Protein AF-A0A4Q5R4B0-F1 (afdb_monomer)

Nearest PDB structures (foldseek):
  4ad0-assembly3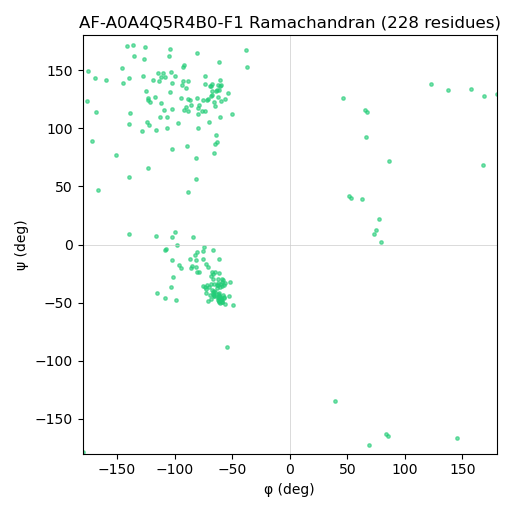_C  TM=8.575E-01  e=1.961E-08  Bacteroides thetaiotaomicron VPI-5482
  4acz-assembly2_B  TM=7.543E-01  e=4.799E-09  Bacteroides thetaiotaomicron VPI-5482
  6fwq-assembly1_A  TM=7.806E-01  e=4.383E-08  Bacteroides xylanisolvens XB1A
  6fwo-assembly1_A  TM=7.818E-01  e=5.731E-08  Bacteroides xylanisolvens XB1A
  6hmh-assembly1_A  TM=7.889E-01  e=8.569E-08  Bacteroides xylanisolvens XB1A

Mean predicted aligned error: 11.49 Å

Foldseek 3Di:
DDDDDDDDDDDDDDDDDDDDDDDDDDDDDDDDPPDDDPPPPCPPQADQDDDPDPDAAEAEAEQFWDDCVLPVNDGGCQQAPPHWDQVDQPDPVVSAGGGPDPDADPVGGDHLLPLVVLLVVLSVCNNVVHQAYAYEQLADDDDCNVSRVNSVVSNQVVCVSNNHAYAYAYAQVNQPDLVRLQVRQLCCQVPPQPDPRADDDPNGGDYHYPDPDPDDDPVSVCSSNVSHDD

Sequence (230 aa):
MAANSASGRAQRNARCRATYISNSHPMTFRLLLAGLLLAVTAHAQPAQVVKTNPQPVYMHYMPWFETPATNNGAWGLHWRMSNQNPNIIVDPATGKRQIAAYYYPLIGPYASSDPDVLEYHLLLLKYAGVDGLLIDFYGNGGNDLPLLLRNTNALVPRTADVGLKFGVVFEDQFAATLADATANMQYVGANYFSKPNYLQVNGKPLLLTFGPQKYQTPADWTQILGALPT

Structure (mmCIF, N/CA/C/O backbone):
data_AF-A0A4Q5R4B0-F1
#
_entry.id   AF-A0A4Q5R4B0-F1
#
loop_
_atom_site.group_PDB
_atom_site.id
_atom_site.type_symbol
_atom_site.label_atom_id
_atom_site.label_alt_id
_atom_site.label_comp_id
_atom_site.label_asym_id
_atom_site.label_entity_id
_atom_site.label_seq_id
_atom_site.pdbx_PDB_ins_code
_atom_site.Cartn_x
_atom_site.Cartn_y
_atom_site.Cartn_z
_atom_site.occupancy
_atom_site.B_iso_or_equiv
_atom_site.auth_seq_id
_atom_site.auth_comp_id
_atom_site.auth_asym_id
_atom_site.auth_atom_id
_atom_site.pdbx_PDB_model_num
ATOM 1 N N . MET A 1 1 ? -2.130 56.615 -35.600 1.00 42.66 1 MET A N 1
ATOM 2 C CA . MET A 1 1 ? -2.785 55.536 -36.374 1.00 42.66 1 MET A CA 1
ATOM 3 C C . MET A 1 1 ? -3.450 54.629 -35.338 1.00 42.66 1 MET A C 1
ATOM 5 O O . MET A 1 1 ? -2.719 54.001 -34.594 1.00 42.66 1 MET A O 1
ATOM 9 N N . ALA A 1 2 ? -4.740 54.749 -34.985 1.00 31.69 2 ALA A N 1
ATOM 10 C CA . ALA A 1 2 ? -5.954 54.495 -35.791 1.00 31.69 2 ALA A CA 1
ATOM 11 C C . ALA A 1 2 ? -5.832 53.153 -36.543 1.00 31.69 2 ALA A C 1
ATOM 13 O O . ALA A 1 2 ? -4.842 52.982 -37.239 1.00 31.69 2 ALA A O 1
ATOM 14 N N . ALA A 1 3 ? -6.727 52.165 -36.477 1.00 33.31 3 ALA A N 1
ATOM 15 C CA . ALA A 1 3 ? -8.124 52.055 -36.045 1.00 33.31 3 ALA A CA 1
ATOM 16 C C . ALA A 1 3 ? -8.390 50.548 -35.738 1.00 33.31 3 ALA A C 1
ATOM 18 O O . ALA A 1 3 ? -7.726 49.691 -36.306 1.00 33.31 3 ALA A O 1
ATOM 19 N N . ASN A 1 4 ? -9.151 50.171 -34.706 1.00 34.59 4 ASN A N 1
ATOM 20 C CA . ASN A 1 4 ? -10.611 49.978 -34.697 1.00 34.59 4 ASN A CA 1
ATOM 21 C C . ASN A 1 4 ? -11.113 48.810 -35.583 1.00 34.59 4 ASN A C 1
ATOM 23 O O . ASN A 1 4 ? -11.054 48.891 -36.803 1.00 34.59 4 ASN A O 1
ATOM 27 N N . SER A 1 5 ? -11.711 47.772 -34.991 1.00 37.59 5 SER A N 1
ATOM 28 C CA . SER A 1 5 ? -13.171 47.582 -35.076 1.00 37.59 5 SER A CA 1
ATOM 29 C C . SER A 1 5 ? -13.635 46.329 -34.325 1.00 37.59 5 SER A C 1
ATOM 31 O O . SER A 1 5 ? -13.119 45.227 -34.483 1.00 37.59 5 SER A O 1
ATOM 33 N N . ALA A 1 6 ? -14.644 46.550 -33.489 1.00 39.78 6 ALA A N 1
ATOM 34 C CA . ALA A 1 6 ? -15.500 45.545 -32.890 1.00 39.78 6 ALA A CA 1
ATOM 35 C C . ALA A 1 6 ? -16.734 45.311 -33.776 1.00 39.78 6 ALA A C 1
ATOM 37 O O . ALA A 1 6 ? -17.191 46.232 -34.445 1.00 39.78 6 ALA A O 1
ATOM 38 N N . SER A 1 7 ? -17.333 44.125 -33.699 1.00 38.06 7 SER A N 1
ATOM 39 C CA . SER A 1 7 ? -18.789 43.882 -33.744 1.00 38.06 7 SER A CA 1
ATOM 40 C C . SER A 1 7 ? -19.005 42.379 -33.507 1.00 38.06 7 SER A C 1
ATOM 42 O O . SER A 1 7 ? -18.139 41.583 -33.836 1.00 38.06 7 SER A O 1
ATOM 44 N N . GLY A 1 8 ? -20.070 41.860 -32.910 1.00 32.72 8 GLY A N 1
ATOM 45 C CA . GLY A 1 8 ? -21.360 42.404 -32.520 1.00 32.72 8 GLY A CA 1
ATOM 46 C C . GLY A 1 8 ? -22.326 41.214 -32.406 1.00 32.72 8 GLY A C 1
ATOM 47 O O . GLY A 1 8 ? -22.326 40.328 -33.252 1.00 32.72 8 GLY A O 1
ATOM 48 N N . ARG A 1 9 ? -23.096 41.182 -31.313 1.00 35.59 9 ARG A N 1
ATOM 49 C CA . ARG A 1 9 ? -24.142 40.209 -30.928 1.00 35.59 9 ARG A CA 1
ATOM 50 C C . ARG A 1 9 ? -25.021 39.668 -32.070 1.00 35.59 9 ARG A C 1
ATOM 52 O O . ARG A 1 9 ? -25.439 40.442 -32.920 1.00 35.59 9 ARG A O 1
ATOM 59 N N . ALA A 1 10 ? -25.540 38.446 -31.888 1.00 35.84 10 ALA A N 1
ATOM 60 C CA . ALA A 1 10 ? -26.996 38.207 -31.859 1.00 35.84 10 ALA A CA 1
ATOM 61 C C . ALA A 1 10 ? -27.356 36.794 -31.354 1.00 35.84 10 ALA A C 1
ATOM 63 O O . ALA A 1 10 ? -27.125 35.799 -32.033 1.00 35.84 10 ALA A O 1
ATOM 64 N N . GLN A 1 11 ? -28.017 36.727 -30.193 1.00 40.09 11 GLN A N 1
ATOM 65 C CA . GLN A 1 11 ? -28.925 35.631 -29.849 1.00 40.09 11 GLN A CA 1
ATOM 66 C C . GLN A 1 11 ? -30.103 35.638 -30.829 1.00 40.09 11 GLN A C 1
ATOM 68 O O . GLN A 1 11 ? -30.728 36.684 -31.017 1.00 40.09 11 GLN A O 1
ATOM 73 N N . ARG A 1 12 ? -30.471 34.480 -31.384 1.00 38.09 12 ARG A N 1
ATOM 74 C CA . ARG A 1 12 ? -31.805 34.265 -31.955 1.00 38.09 12 ARG A CA 1
ATOM 75 C C . ARG A 1 12 ? -32.330 32.883 -31.580 1.00 38.09 12 ARG A C 1
ATOM 77 O O . ARG A 1 12 ? -31.816 31.861 -32.014 1.00 38.09 12 ARG A O 1
ATOM 84 N N . ASN A 1 13 ? -33.386 32.909 -30.770 1.00 40.47 13 ASN A N 1
ATOM 85 C CA . ASN A 1 13 ? -34.309 31.807 -30.543 1.00 40.47 13 ASN A CA 1
ATOM 86 C C . ASN A 1 13 ? -34.958 31.404 -31.872 1.00 40.47 13 ASN A C 1
ATOM 88 O O . ASN A 1 13 ? -35.644 32.222 -32.484 1.00 40.47 13 ASN A O 1
ATOM 92 N N . ALA A 1 14 ? -34.829 30.141 -32.265 1.00 37.31 14 ALA A N 1
ATOM 93 C CA . ALA A 1 14 ? -35.678 29.540 -33.284 1.00 37.31 14 ALA A CA 1
ATOM 94 C C . ALA A 1 14 ? -36.481 28.409 -32.634 1.00 37.31 14 ALA A C 1
ATOM 96 O O . ALA A 1 14 ? -35.992 27.307 -32.402 1.00 37.31 14 ALA A O 1
ATOM 97 N N . ARG A 1 15 ? -37.730 28.733 -32.287 1.00 37.84 15 ARG A N 1
ATOM 98 C CA . ARG A 1 15 ? -38.760 27.768 -31.900 1.00 37.84 15 ARG A CA 1
ATOM 99 C C . ARG A 1 15 ? -39.071 26.904 -33.119 1.00 37.84 15 ARG A C 1
ATOM 101 O O . ARG A 1 15 ? -39.550 27.428 -34.120 1.00 37.84 15 ARG A O 1
ATOM 108 N N . CYS A 1 16 ? -38.856 25.599 -33.024 1.00 29.45 16 CYS A N 1
ATOM 109 C CA . CYS A 1 16 ? -39.336 24.670 -34.037 1.00 29.45 16 CYS A CA 1
ATOM 110 C C . CYS A 1 16 ? -40.835 24.419 -33.790 1.00 29.45 16 CYS A C 1
ATOM 112 O O . CYS A 1 16 ? -41.208 23.704 -32.861 1.00 29.45 16 CYS A O 1
ATOM 114 N N . ARG A 1 17 ? -41.708 25.082 -34.561 1.00 38.69 17 ARG A N 1
ATOM 115 C CA . ARG A 1 17 ? -43.134 24.736 -34.669 1.00 38.69 17 ARG A CA 1
ATOM 116 C C . ARG A 1 17 ? -43.272 23.703 -35.784 1.00 38.69 17 ARG A C 1
ATOM 118 O O . ARG A 1 17 ? -43.024 24.028 -36.939 1.00 38.69 17 ARG A O 1
ATOM 125 N N . ALA A 1 18 ? -43.674 22.485 -35.438 1.00 32.59 18 ALA A N 1
ATOM 126 C CA . ALA A 1 18 ? -44.080 21.485 -36.416 1.00 32.59 18 ALA A CA 1
ATOM 127 C C . ALA A 1 18 ? -45.521 21.780 -36.862 1.00 32.59 18 ALA A C 1
ATOM 129 O O . ALA A 1 18 ? -46.456 21.681 -36.068 1.00 32.59 18 ALA A O 1
ATOM 130 N N . THR A 1 19 ? -45.692 22.169 -38.124 1.00 37.22 19 THR A N 1
ATOM 131 C CA . THR A 1 19 ? -46.997 22.272 -38.785 1.00 37.22 19 THR A CA 1
ATOM 132 C C . THR A 1 19 ? -47.290 20.923 -39.438 1.00 37.22 19 THR A C 1
ATOM 134 O O . THR A 1 19 ? -46.526 20.470 -40.287 1.00 37.22 19 THR A O 1
ATOM 137 N N . TYR A 1 20 ? -48.363 20.258 -39.013 1.00 31.28 20 TYR A N 1
ATOM 138 C CA . TYR A 1 20 ? -48.818 18.984 -39.571 1.00 31.28 20 TYR A CA 1
ATOM 139 C C . TYR A 1 20 ? -49.585 19.268 -40.872 1.00 31.28 20 TYR A C 1
ATOM 141 O O . TYR A 1 20 ? -50.607 19.950 -40.839 1.00 31.28 20 TYR A O 1
ATOM 149 N N . ILE A 1 21 ? -49.099 18.770 -42.011 1.00 40.47 21 ILE A N 1
ATOM 150 C CA . ILE A 1 21 ? -49.873 18.692 -43.258 1.00 40.47 21 ILE A CA 1
ATOM 151 C C . ILE A 1 21 ? -50.172 17.212 -43.487 1.00 40.47 21 ILE A C 1
ATOM 153 O O . ILE A 1 21 ? -49.260 16.400 -43.625 1.00 40.47 21 ILE A O 1
ATOM 157 N N . SER A 1 22 ? -51.457 16.863 -43.457 1.00 41.91 22 SER A N 1
ATOM 158 C CA . SER A 1 22 ? -51.970 15.519 -43.710 1.00 41.91 22 SER A CA 1
ATOM 159 C C . SER A 1 22 ? -52.241 15.293 -45.197 1.00 41.91 22 SER A C 1
ATOM 161 O O . SER A 1 22 ? -52.796 16.183 -45.840 1.00 41.91 22 SER A O 1
ATOM 163 N N . ASN A 1 23 ? -51.913 14.082 -45.666 1.00 36.75 23 ASN A N 1
ATOM 164 C CA . ASN A 1 23 ? -52.456 13.295 -46.799 1.00 36.75 23 ASN A CA 1
ATOM 165 C C . ASN A 1 23 ? -51.275 12.662 -47.558 1.00 36.75 23 ASN A C 1
ATOM 167 O O . ASN A 1 23 ? -50.311 13.352 -47.850 1.00 36.75 23 ASN A O 1
ATOM 171 N N . SER A 1 24 ? -51.218 11.386 -47.933 1.00 41.78 24 SER A N 1
ATOM 172 C CA . SER A 1 24 ? -52.115 10.227 -47.873 1.00 41.78 24 SER A CA 1
ATOM 173 C C . SER A 1 24 ? -51.255 8.998 -48.263 1.00 41.78 24 SER A C 1
ATOM 175 O O . SER A 1 24 ? -50.364 9.132 -49.093 1.00 41.78 24 SER A O 1
ATOM 177 N N . HIS A 1 25 ? -51.504 7.848 -47.623 1.00 38.03 25 HIS A N 1
ATOM 178 C CA . HIS A 1 25 ? -50.911 6.489 -47.742 1.00 38.03 25 HIS A CA 1
ATOM 179 C C . HIS A 1 25 ? -50.531 5.978 -49.168 1.00 38.03 25 HIS A C 1
ATOM 181 O O . HIS A 1 25 ? -51.068 6.536 -50.122 1.00 38.03 25 HIS A O 1
ATOM 187 N N . PRO A 1 26 ? -49.761 4.860 -49.357 1.00 47.31 26 PRO A N 1
ATOM 188 C CA . PRO A 1 26 ? -49.459 3.779 -48.393 1.00 47.31 26 PRO A CA 1
ATOM 189 C C . PRO A 1 26 ? -48.026 3.173 -48.386 1.00 47.31 26 PRO A C 1
ATOM 191 O O . PRO A 1 26 ? -47.230 3.321 -49.301 1.00 47.31 26 PRO A O 1
ATOM 194 N N . MET A 1 27 ? -47.814 2.350 -47.351 1.00 48.59 27 MET A N 1
ATOM 195 C CA . MET A 1 27 ? -46.965 1.149 -47.290 1.00 48.59 27 MET A CA 1
ATOM 196 C C . MET A 1 27 ? -45.436 1.266 -47.390 1.00 48.59 27 MET A C 1
ATOM 198 O O . MET A 1 27 ? -44.858 1.440 -48.454 1.00 48.59 27 MET A O 1
ATOM 202 N N . THR A 1 28 ? -44.837 0.901 -46.250 1.00 49.41 28 THR A N 1
ATOM 203 C CA . THR A 1 28 ? -43.560 0.208 -45.986 1.00 49.41 28 THR A CA 1
ATOM 204 C C . THR A 1 28 ? -42.612 0.997 -45.084 1.00 49.41 28 THR A C 1
ATOM 206 O O . THR A 1 28 ? -42.478 2.207 -45.189 1.00 49.41 28 THR A O 1
ATOM 209 N N . PHE A 1 29 ? -41.988 0.260 -44.159 1.00 42.31 29 PHE A N 1
ATOM 210 C CA . PHE A 1 29 ? -40.991 0.685 -43.172 1.00 42.31 29 PHE A CA 1
ATOM 211 C C . PHE A 1 29 ? -41.483 1.256 -41.826 1.00 42.31 29 PHE A C 1
ATOM 213 O O . PHE A 1 29 ? -41.285 2.412 -41.469 1.00 42.31 29 PHE A O 1
ATOM 220 N N . ARG A 1 30 ? -42.018 0.364 -40.983 1.00 52.81 30 ARG A N 1
ATOM 221 C CA . ARG A 1 30 ? -41.715 0.389 -39.543 1.00 52.81 30 ARG A CA 1
ATOM 222 C C . ARG A 1 30 ? -40.698 -0.712 -39.277 1.00 52.81 30 ARG A C 1
ATOM 224 O O . ARG A 1 30 ? -41.072 -1.859 -39.468 1.00 52.81 30 ARG A O 1
ATOM 231 N N . LEU A 1 31 ? -39.485 -0.383 -38.828 1.00 43.03 31 LEU A N 1
ATOM 232 C CA . LEU A 1 31 ? -38.710 -1.165 -37.849 1.00 43.03 31 LEU A CA 1
ATOM 233 C C . LEU A 1 31 ? -37.401 -0.434 -37.485 1.00 43.03 31 LEU A C 1
ATOM 235 O O . LEU A 1 31 ? -36.572 -0.153 -38.340 1.00 43.03 31 LEU A O 1
ATOM 239 N N . LEU A 1 32 ? -37.262 -0.201 -36.174 1.00 47.12 32 LEU A N 1
ATOM 240 C CA . LEU A 1 32 ? -36.027 -0.192 -35.377 1.00 47.12 32 LEU A CA 1
ATOM 241 C C . LEU A 1 32 ? -34.974 0.898 -35.635 1.00 47.12 32 LEU A C 1
ATOM 243 O O . LEU A 1 32 ? -33.995 0.690 -36.340 1.00 47.12 32 LEU A O 1
ATOM 247 N N . LEU A 1 33 ? -35.078 1.991 -34.873 1.00 46.88 33 LEU A N 1
ATOM 248 C CA . LEU A 1 33 ? -33.913 2.782 -34.460 1.00 46.88 33 LEU A CA 1
ATOM 249 C C . LEU A 1 33 ? -33.870 2.859 -32.923 1.00 46.88 33 LEU A C 1
ATOM 251 O O . LEU A 1 33 ? -34.097 3.899 -32.317 1.00 46.88 33 LEU A O 1
ATOM 255 N N . ALA A 1 34 ? -33.662 1.713 -32.279 1.00 49.12 34 ALA A N 1
ATOM 256 C CA . ALA A 1 34 ? -33.422 1.619 -30.840 1.00 49.12 34 ALA A CA 1
ATOM 257 C C . ALA A 1 34 ? -32.556 0.387 -30.572 1.00 49.12 34 ALA A C 1
ATOM 259 O O . ALA A 1 34 ? -33.056 -0.671 -30.205 1.00 49.12 34 ALA A O 1
ATOM 260 N N . GLY A 1 35 ? -31.258 0.491 -30.834 1.00 50.62 35 GLY A N 1
ATOM 261 C CA . GLY A 1 35 ? -30.366 -0.627 -30.566 1.00 50.62 35 GLY A CA 1
ATOM 262 C C . GLY A 1 35 ? -28.992 -0.464 -31.173 1.00 50.62 35 GLY A C 1
ATOM 263 O O . GLY A 1 35 ? -28.672 -1.203 -32.087 1.00 50.62 35 GLY A O 1
ATOM 264 N N . LEU A 1 36 ? -28.197 0.485 -30.672 1.00 53.41 36 LEU A N 1
ATOM 265 C CA . LEU A 1 36 ? -26.744 0.311 -30.571 1.00 53.41 36 LEU A CA 1
ATOM 266 C C . LEU A 1 36 ? -26.132 1.473 -29.782 1.00 53.41 36 LEU A C 1
ATOM 268 O O . LEU A 1 36 ? -25.787 2.495 -30.355 1.00 53.41 36 LEU A O 1
ATOM 272 N N . LEU A 1 37 ? -26.044 1.335 -28.459 1.00 48.91 37 LEU A N 1
ATOM 273 C CA . LEU A 1 37 ? -25.066 2.038 -27.610 1.00 48.91 37 LEU A CA 1
ATOM 274 C C . LEU A 1 37 ? -25.038 1.389 -26.216 1.00 48.91 37 LEU A C 1
ATOM 276 O O . LEU A 1 37 ? -25.070 2.041 -25.183 1.00 48.91 37 LEU A O 1
ATOM 280 N N . LEU A 1 38 ? -24.977 0.058 -26.195 1.00 47.12 38 LEU A N 1
ATOM 281 C CA . LEU A 1 38 ? -24.347 -0.667 -25.099 1.00 47.12 38 LEU A CA 1
ATOM 282 C C . LEU A 1 38 ? -22.983 -1.077 -25.636 1.00 47.12 38 LEU A C 1
ATOM 284 O O . LEU A 1 38 ? -22.799 -2.184 -26.133 1.00 47.12 38 LEU A O 1
ATOM 288 N N . ALA A 1 39 ? -22.027 -0.148 -25.588 1.00 50.19 39 ALA A N 1
ATOM 289 C CA . ALA A 1 39 ? -20.637 -0.556 -25.499 1.00 50.19 39 ALA A CA 1
ATOM 290 C C . ALA A 1 39 ? -20.517 -1.258 -24.145 1.00 50.19 39 ALA A C 1
ATOM 292 O O . ALA A 1 39 ? -20.285 -0.628 -23.116 1.00 50.19 39 ALA A O 1
ATOM 293 N N . VAL A 1 40 ? -20.810 -2.558 -24.135 1.00 48.06 40 VAL A N 1
ATOM 294 C CA . VAL A 1 40 ? -20.470 -3.434 -23.027 1.00 48.06 40 VAL A CA 1
ATOM 295 C C . VAL A 1 40 ? -18.951 -3.416 -23.001 1.00 48.06 40 VAL A C 1
ATOM 297 O O . VAL A 1 40 ? -18.296 -4.140 -23.747 1.00 48.06 40 VAL A O 1
ATOM 300 N N . THR A 1 41 ? -18.371 -2.543 -22.184 1.00 52.34 41 THR A N 1
ATOM 301 C CA . THR A 1 41 ? -17.051 -2.803 -21.634 1.00 52.34 41 THR A CA 1
ATOM 302 C C . THR A 1 41 ? -17.228 -4.055 -20.792 1.00 52.34 41 THR A C 1
ATOM 304 O O . THR A 1 41 ? -17.611 -4.008 -19.623 1.00 52.34 41 THR A O 1
ATOM 307 N N . ALA A 1 42 ? -17.064 -5.206 -21.444 1.00 50.06 42 ALA A N 1
ATOM 308 C CA . ALA A 1 42 ? -16.953 -6.490 -20.790 1.00 50.06 42 ALA A CA 1
ATOM 309 C C . ALA A 1 42 ? -15.647 -6.445 -19.997 1.00 50.06 42 ALA A C 1
ATOM 311 O O . ALA A 1 42 ? -14.612 -6.923 -20.444 1.00 50.06 42 ALA A O 1
ATOM 312 N N . HIS A 1 43 ? -15.687 -5.793 -18.837 1.00 56.00 43 HIS A N 1
ATOM 313 C CA . HIS A 1 43 ? -14.695 -6.005 -17.805 1.00 56.00 43 HIS A CA 1
ATOM 314 C C . HIS A 1 43 ? -14.827 -7.482 -17.474 1.00 56.00 43 HIS A C 1
ATOM 316 O O . HIS A 1 43 ? -15.881 -7.912 -16.991 1.00 56.00 43 HIS A O 1
ATOM 322 N N . ALA A 1 44 ? -13.820 -8.267 -17.861 1.00 59.50 44 ALA A N 1
ATOM 323 C CA . ALA A 1 44 ? -13.760 -9.674 -17.524 1.00 59.50 44 ALA A CA 1
ATOM 324 C C . ALA A 1 44 ? -13.997 -9.776 -16.016 1.00 59.50 44 ALA A C 1
ATOM 326 O O . ALA A 1 44 ? -13.214 -9.261 -15.222 1.00 59.50 44 ALA A O 1
ATOM 327 N N . GLN A 1 45 ? -15.136 -10.350 -15.628 1.00 65.25 45 GLN A N 1
ATOM 328 C CA . GLN A 1 45 ? -15.431 -10.527 -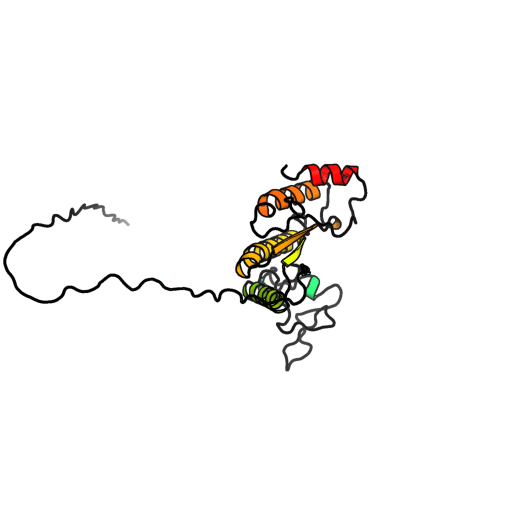14.217 1.00 65.25 45 GLN A CA 1
ATOM 329 C C . GLN A 1 45 ? -14.369 -11.480 -13.658 1.00 65.25 45 GLN A C 1
ATOM 331 O O . GLN A 1 45 ? -14.098 -12.507 -14.292 1.00 65.25 45 GLN A O 1
ATOM 336 N N . PRO A 1 46 ? -13.744 -11.154 -12.516 1.00 70.50 46 PRO A N 1
ATOM 337 C CA . PRO A 1 46 ? -12.704 -11.993 -11.944 1.00 70.50 46 PRO A CA 1
ATOM 338 C C . PRO A 1 46 ? -13.261 -13.402 -11.724 1.00 70.50 46 PRO A C 1
ATOM 340 O O . PRO A 1 46 ? -14.302 -13.582 -11.085 1.00 70.50 46 PRO A O 1
ATOM 343 N N . ALA A 1 47 ? -12.580 -14.407 -12.278 1.00 75.62 47 ALA A N 1
ATOM 344 C CA . ALA A 1 47 ? -12.996 -15.794 -12.132 1.00 75.62 47 ALA A CA 1
ATOM 345 C C . ALA A 1 47 ? -13.025 -16.184 -10.646 1.00 75.62 47 ALA A C 1
ATOM 347 O O . ALA A 1 47 ? -12.129 -15.837 -9.869 1.00 75.62 47 ALA A O 1
ATOM 348 N N . GLN A 1 48 ? -14.065 -16.913 -10.241 1.00 76.62 48 GLN A N 1
ATOM 349 C CA . GLN A 1 48 ? -14.125 -17.480 -8.899 1.00 76.62 48 GLN A CA 1
ATOM 350 C C . GLN A 1 48 ? -13.106 -18.614 -8.787 1.00 76.62 48 GLN A C 1
ATOM 352 O O . GLN A 1 48 ? -13.130 -19.560 -9.573 1.00 76.62 48 GLN A O 1
ATOM 357 N N . VAL A 1 49 ? -12.220 -18.521 -7.797 1.00 84.50 49 VAL A N 1
ATOM 358 C CA . VAL A 1 49 ? -11.253 -19.575 -7.485 1.00 84.50 49 VAL A CA 1
ATOM 359 C C . VAL A 1 49 ? -11.868 -20.494 -6.438 1.00 84.50 49 VAL A C 1
ATOM 361 O O . VAL A 1 49 ? -12.156 -20.072 -5.319 1.00 84.50 49 VAL A O 1
ATOM 364 N N . VAL A 1 50 ? -12.099 -21.754 -6.810 1.00 86.62 50 VAL A N 1
ATOM 365 C CA . VAL A 1 50 ? -12.655 -22.764 -5.902 1.00 86.62 50 VAL A CA 1
ATOM 366 C C . VAL A 1 50 ? -11.559 -23.230 -4.948 1.00 86.62 50 VAL A C 1
ATOM 368 O O . VAL A 1 50 ? -10.577 -23.840 -5.368 1.00 86.62 50 VAL A O 1
ATOM 371 N N . LYS A 1 51 ? -11.732 -22.952 -3.654 1.00 87.88 51 LYS A N 1
ATOM 372 C CA . LYS A 1 51 ? -10.798 -23.367 -2.602 1.00 87.88 51 LYS A CA 1
ATOM 373 C C . LYS A 1 51 ? -11.236 -24.695 -1.990 1.00 87.88 51 LYS A C 1
ATOM 375 O O . LYS A 1 51 ? -12.410 -24.889 -1.689 1.00 87.88 51 LYS A O 1
ATOM 380 N N . THR A 1 52 ? -10.281 -25.591 -1.752 1.00 90.81 52 THR A N 1
ATOM 381 C CA . THR A 1 52 ? -10.508 -26.843 -1.008 1.00 90.81 52 THR A CA 1
ATOM 382 C C . THR A 1 52 ? -10.508 -26.632 0.508 1.00 90.81 52 THR A C 1
ATOM 384 O O . THR A 1 52 ? -11.119 -27.409 1.235 1.00 90.81 52 THR A O 1
ATOM 387 N N . ASN A 1 53 ? -9.858 -25.565 0.986 1.00 90.38 53 ASN A N 1
ATOM 388 C CA . ASN A 1 53 ? -9.887 -25.113 2.374 1.00 90.38 53 ASN A CA 1
ATOM 389 C C . ASN A 1 53 ? -10.647 -23.773 2.460 1.00 90.38 53 ASN A C 1
ATOM 391 O O . ASN A 1 53 ? -10.219 -22.810 1.816 1.00 90.38 53 ASN A O 1
ATOM 395 N N . PRO A 1 54 ? -11.736 -23.675 3.247 1.00 89.06 54 PRO A N 1
ATOM 396 C CA . PRO A 1 54 ? -12.517 -22.446 3.373 1.00 89.06 54 PRO A CA 1
ATOM 397 C C . PRO A 1 54 ? -11.843 -21.366 4.235 1.00 89.06 54 PRO A C 1
ATOM 399 O O . PRO A 1 54 ? -12.376 -20.264 4.342 1.00 89.06 54 PRO A O 1
ATOM 402 N N . GLN A 1 55 ? -10.703 -21.653 4.874 1.00 93.69 55 GLN A N 1
ATOM 403 C CA . GLN A 1 55 ? -9.993 -20.673 5.689 1.00 93.69 55 GLN A CA 1
ATOM 404 C C . GLN A 1 55 ? -9.523 -19.477 4.835 1.00 93.69 55 GLN A C 1
ATOM 406 O O . GLN A 1 55 ? -8.831 -19.673 3.824 1.00 93.69 55 GLN A O 1
ATOM 411 N N . PRO A 1 56 ? -9.855 -18.235 5.243 1.00 93.31 56 PRO A N 1
ATOM 412 C CA . PRO A 1 56 ? -9.368 -17.049 4.562 1.00 93.31 56 PRO A CA 1
ATOM 413 C C . PRO A 1 56 ? -7.843 -16.938 4.629 1.00 93.31 56 PRO A C 1
ATOM 415 O O . PRO A 1 56 ? -7.242 -17.153 5.684 1.00 93.31 56 PRO A O 1
ATOM 418 N N . VAL A 1 57 ? -7.229 -16.570 3.510 1.00 95.75 57 VAL A N 1
ATOM 419 C CA . VAL A 1 57 ? -5.797 -16.296 3.380 1.00 95.75 57 VAL A CA 1
ATOM 420 C C . VAL A 1 57 ? -5.627 -14.836 2.990 1.00 95.75 57 VAL A C 1
ATOM 422 O O . VAL A 1 57 ? -6.202 -14.384 2.000 1.00 95.75 57 VAL A O 1
ATOM 425 N N . TYR A 1 58 ? -4.815 -14.109 3.753 1.00 97.31 58 TYR A N 1
ATOM 426 C CA . TYR A 1 58 ? -4.508 -12.706 3.496 1.00 97.31 58 TYR A CA 1
ATOM 427 C C . TYR A 1 58 ? -3.017 -12.524 3.240 1.00 97.31 58 TYR A C 1
ATOM 429 O O . TYR A 1 58 ? -2.196 -13.164 3.896 1.00 97.31 58 TYR A O 1
ATOM 437 N N . MET A 1 59 ? -2.673 -11.648 2.298 1.00 98.00 59 MET A N 1
ATOM 438 C CA . MET A 1 59 ? -1.282 -11.342 1.964 1.00 98.00 59 MET A CA 1
ATOM 439 C C . MET A 1 59 ? -0.876 -9.987 2.538 1.00 98.00 59 MET A C 1
ATOM 441 O O . MET A 1 59 ? -1.585 -9.001 2.337 1.00 98.00 59 MET A O 1
ATOM 445 N N . HIS A 1 60 ? 0.271 -9.931 3.216 1.00 98.00 60 HIS A N 1
ATOM 446 C CA . HIS A 1 60 ? 0.872 -8.661 3.616 1.00 98.00 60 HIS A CA 1
ATOM 447 C C . HIS A 1 60 ? 1.431 -7.952 2.374 1.00 98.00 60 HIS A C 1
ATOM 449 O O . HIS A 1 60 ? 2.205 -8.548 1.624 1.00 98.00 60 HIS A O 1
ATOM 455 N N . TYR A 1 61 ? 1.003 -6.717 2.119 1.00 98.12 61 TYR A N 1
ATOM 456 C CA . TYR A 1 61 ? 1.296 -5.993 0.883 1.00 98.12 61 TYR A CA 1
ATOM 457 C C . TYR A 1 61 ? 1.990 -4.664 1.173 1.00 98.12 61 TYR A C 1
ATOM 459 O O . TYR A 1 61 ? 1.442 -3.826 1.886 1.00 98.12 61 TYR A O 1
ATOM 467 N N . MET A 1 62 ? 3.148 -4.452 0.544 1.00 96.75 62 MET A N 1
ATOM 468 C CA . MET A 1 62 ? 3.998 -3.275 0.744 1.00 96.75 62 MET A CA 1
ATOM 469 C C . MET A 1 62 ? 3.908 -2.325 -0.469 1.00 96.75 62 MET A C 1
ATOM 471 O O . MET A 1 62 ? 4.424 -2.657 -1.541 1.00 96.75 62 MET A O 1
ATOM 475 N N . PRO A 1 63 ? 3.280 -1.141 -0.355 1.00 96.00 63 PRO A N 1
ATOM 476 C CA . PRO A 1 63 ? 3.093 -0.206 -1.470 1.00 96.00 63 PRO A CA 1
ATOM 477 C C . PRO A 1 63 ? 4.270 0.784 -1.641 1.00 96.00 63 PRO A C 1
ATOM 479 O O . PRO A 1 63 ? 4.062 1.983 -1.820 1.00 96.00 63 PRO A O 1
ATOM 482 N N . TRP A 1 64 ? 5.517 0.306 -1.577 1.00 95.31 64 TRP A N 1
ATOM 483 C CA . TRP A 1 64 ? 6.709 1.144 -1.327 1.00 95.31 64 TRP A CA 1
ATOM 484 C C . TRP A 1 64 ? 7.768 1.229 -2.445 1.00 95.31 64 TRP A C 1
ATOM 486 O O . TRP A 1 64 ? 8.843 1.801 -2.268 1.00 95.31 64 TRP A O 1
ATOM 496 N N . PHE A 1 65 ? 7.490 0.669 -3.620 1.00 97.19 65 PHE A N 1
ATOM 497 C CA . PHE A 1 65 ? 8.380 0.736 -4.784 1.00 97.19 65 PHE A CA 1
ATOM 498 C C . PHE A 1 65 ? 8.049 1.915 -5.706 1.00 97.19 65 PHE A C 1
ATOM 500 O O . PHE A 1 65 ? 6.876 2.170 -5.977 1.00 97.19 65 PHE A O 1
ATOM 507 N N . GLU A 1 66 ? 9.079 2.580 -6.241 1.00 97.00 66 GLU A N 1
ATOM 508 C CA . GLU A 1 66 ? 8.960 3.735 -7.146 1.00 97.00 66 GLU A CA 1
ATOM 509 C C . GLU A 1 66 ? 9.971 3.683 -8.293 1.00 97.00 66 GLU A C 1
ATOM 511 O O . GLU A 1 66 ? 11.143 3.351 -8.089 1.00 97.00 66 GLU A O 1
ATOM 516 N N . THR A 1 67 ? 9.555 4.128 -9.476 1.00 97.44 67 THR A N 1
ATOM 517 C CA . THR A 1 67 ? 10.449 4.348 -10.624 1.00 97.44 67 THR A CA 1
ATOM 518 C C . THR A 1 67 ? 10.723 5.847 -10.811 1.00 97.44 67 THR A C 1
ATOM 520 O O . THR A 1 67 ? 9.995 6.674 -10.256 1.00 97.44 67 THR A O 1
ATOM 523 N N . PRO A 1 68 ? 11.706 6.239 -11.646 1.00 97.25 68 PRO A N 1
ATOM 524 C CA . PRO A 1 68 ? 11.921 7.639 -12.007 1.00 97.25 68 PRO A CA 1
ATOM 525 C C . PRO A 1 68 ? 10.665 8.356 -12.518 1.00 97.25 68 PRO A C 1
ATOM 527 O O . PRO A 1 68 ? 10.502 9.547 -12.264 1.00 97.25 68 PRO A O 1
ATOM 530 N N . ALA A 1 69 ? 9.762 7.641 -13.197 1.00 96.69 69 ALA A N 1
ATOM 531 C CA . ALA A 1 69 ? 8.525 8.212 -13.724 1.00 96.69 69 ALA A CA 1
ATOM 532 C C . ALA A 1 69 ? 7.552 8.656 -12.618 1.00 96.69 69 ALA A C 1
ATOM 534 O O . ALA A 1 69 ? 6.801 9.608 -12.808 1.00 96.69 69 ALA A O 1
ATOM 535 N N . THR A 1 70 ? 7.578 7.993 -11.461 1.00 95.44 70 THR A N 1
ATOM 536 C CA . THR A 1 70 ? 6.639 8.227 -10.354 1.00 95.44 70 THR A CA 1
ATOM 537 C C . THR A 1 70 ? 7.273 8.938 -9.157 1.00 95.44 70 THR A C 1
ATOM 539 O O . THR A 1 70 ? 6.559 9.292 -8.216 1.00 95.44 70 THR A O 1
ATOM 542 N N . ASN A 1 71 ? 8.585 9.190 -9.210 1.00 94.44 71 ASN A N 1
ATOM 543 C CA . ASN A 1 71 ? 9.370 9.791 -8.134 1.00 94.44 71 ASN A CA 1
ATOM 544 C C . ASN A 1 71 ? 10.409 10.805 -8.660 1.00 94.44 71 ASN A C 1
ATOM 546 O O . ASN A 1 71 ? 11.611 10.667 -8.444 1.00 94.44 71 ASN A O 1
ATOM 550 N N . ASN A 1 72 ? 9.945 11.833 -9.380 1.00 93.44 72 ASN A N 1
ATOM 551 C CA . ASN A 1 72 ? 10.741 13.010 -9.771 1.00 93.44 72 ASN A CA 1
ATOM 552 C C . ASN A 1 72 ? 12.090 12.689 -10.447 1.00 93.44 72 ASN A C 1
ATOM 554 O O . ASN A 1 72 ? 13.112 13.312 -10.161 1.00 93.44 72 ASN A O 1
ATOM 558 N N . GLY A 1 73 ? 12.112 11.696 -11.338 1.00 95.62 73 GLY A N 1
ATOM 559 C CA . GLY A 1 73 ? 13.320 11.279 -12.052 1.00 95.62 73 GLY A CA 1
ATOM 560 C C . GLY A 1 73 ? 14.267 10.382 -11.245 1.00 95.62 73 GLY A C 1
ATOM 561 O O . GLY A 1 73 ? 15.310 9.990 -11.766 1.00 95.62 73 GLY A O 1
ATOM 562 N N . ALA A 1 74 ? 13.919 10.009 -10.011 1.00 94.56 74 ALA A N 1
ATOM 563 C CA . ALA A 1 74 ? 14.732 9.165 -9.143 1.00 94.56 74 ALA A CA 1
ATOM 564 C C . ALA A 1 74 ? 14.107 7.783 -8.898 1.00 94.56 74 ALA A C 1
ATOM 566 O O . ALA A 1 74 ? 12.901 7.626 -8.737 1.00 94.56 74 ALA A O 1
ATOM 567 N N . TRP A 1 75 ? 14.952 6.758 -8.795 1.00 96.25 75 TRP A N 1
ATOM 568 C CA . TRP A 1 75 ? 14.537 5.449 -8.288 1.00 96.25 75 TRP A CA 1
ATOM 569 C C . TRP A 1 75 ? 14.211 5.526 -6.795 1.00 96.25 75 TRP A C 1
ATOM 571 O O . TRP A 1 75 ? 14.980 6.121 -6.032 1.00 96.25 75 TRP A O 1
ATOM 581 N N . GLY A 1 76 ? 13.107 4.892 -6.387 1.00 94.19 76 GLY A N 1
ATOM 582 C CA . GLY A 1 76 ? 12.704 4.796 -4.983 1.00 94.19 76 GLY A CA 1
ATOM 583 C C . GLY A 1 76 ? 13.714 4.061 -4.110 1.00 94.19 76 GLY A C 1
ATOM 584 O O . GLY A 1 76 ? 14.495 3.235 -4.597 1.00 94.19 76 GLY A O 1
ATOM 585 N N . LEU A 1 77 ? 13.658 4.336 -2.804 1.00 93.38 77 LEU A N 1
ATOM 586 C CA . LEU A 1 77 ? 14.551 3.744 -1.809 1.00 93.38 77 LEU A CA 1
ATOM 587 C C . LEU A 1 77 ? 14.559 2.212 -1.885 1.00 93.38 77 LEU A C 1
ATOM 589 O O . LEU A 1 77 ? 15.631 1.622 -1.909 1.00 93.38 77 LEU A O 1
ATOM 593 N N . HIS A 1 78 ? 13.402 1.562 -2.018 1.00 94.75 78 HIS A N 1
ATOM 594 C CA . HIS A 1 78 ? 13.309 0.099 -1.941 1.00 94.75 78 HIS A CA 1
ATOM 595 C C . HIS A 1 78 ? 13.909 -0.659 -3.136 1.00 94.75 78 HIS A C 1
ATOM 597 O O . HIS A 1 78 ? 14.278 -1.820 -2.988 1.00 94.75 78 HIS A O 1
ATOM 603 N N . TRP A 1 79 ? 14.105 -0.020 -4.297 1.00 97.56 79 TRP A N 1
ATOM 604 C CA . TRP A 1 79 ? 14.875 -0.642 -5.389 1.00 97.56 79 TRP A CA 1
ATOM 605 C C . TRP A 1 79 ? 16.385 -0.505 -5.217 1.00 97.56 79 TRP A C 1
ATOM 607 O O . TRP A 1 79 ? 17.144 -1.238 -5.849 1.00 97.56 79 TRP A O 1
ATOM 617 N N . ARG A 1 80 ? 16.827 0.437 -4.387 1.00 95.94 80 ARG A N 1
ATOM 618 C CA . ARG A 1 80 ? 18.238 0.783 -4.192 1.00 95.94 80 ARG A CA 1
ATOM 619 C C . ARG A 1 80 ? 18.798 0.219 -2.892 1.00 95.94 80 ARG A C 1
ATOM 621 O O . ARG A 1 80 ? 19.964 -0.164 -2.834 1.00 95.94 80 ARG A O 1
ATOM 628 N N . MET A 1 81 ? 17.968 0.205 -1.852 1.00 93.81 81 MET A N 1
ATOM 629 C CA . MET A 1 81 ? 18.384 0.162 -0.454 1.00 93.81 81 MET A CA 1
ATOM 630 C C . MET A 1 81 ? 19.616 1.065 -0.260 1.00 93.81 81 MET A C 1
ATOM 632 O O . MET A 1 81 ? 19.648 2.183 -0.780 1.00 93.81 81 MET A O 1
ATOM 636 N N . SER A 1 82 ? 20.643 0.607 0.453 1.00 93.06 82 SER A N 1
ATOM 637 C CA . SER A 1 82 ? 21.858 1.389 0.691 1.00 93.06 82 SER A CA 1
ATOM 638 C C . SER A 1 82 ? 22.914 1.283 -0.416 1.00 93.06 82 SER A C 1
ATOM 640 O O . SER A 1 82 ? 23.790 2.142 -0.480 1.00 93.06 82 SER A O 1
ATOM 642 N N . ASN A 1 83 ? 22.883 0.250 -1.267 1.00 94.06 83 ASN A N 1
ATOM 643 C CA . ASN A 1 83 ? 24.056 -0.138 -2.063 1.00 94.06 83 ASN A CA 1
ATOM 644 C C . ASN A 1 83 ? 23.785 -0.547 -3.522 1.00 94.06 83 ASN A C 1
ATOM 646 O O . ASN A 1 83 ? 24.706 -1.027 -4.179 1.00 94.06 83 ASN A O 1
ATOM 650 N N . GLN A 1 84 ? 22.572 -0.360 -4.045 1.00 97.56 84 GLN A N 1
ATOM 651 C CA . GLN A 1 84 ? 22.236 -0.691 -5.436 1.00 97.56 84 GLN A CA 1
ATOM 652 C C . GLN A 1 84 ? 21.888 0.555 -6.254 1.00 97.56 84 GLN A C 1
ATOM 654 O O . GLN A 1 84 ? 21.320 1.524 -5.741 1.00 97.56 84 GLN A O 1
ATOM 659 N N . ASN A 1 85 ? 22.207 0.521 -7.549 1.00 97.88 85 ASN A N 1
ATOM 660 C CA . ASN A 1 85 ? 21.927 1.598 -8.491 1.00 97.88 85 ASN A CA 1
ATOM 661 C C . ASN A 1 85 ? 21.187 1.077 -9.740 1.00 97.88 85 ASN A C 1
ATOM 663 O O . ASN A 1 85 ? 21.833 0.649 -10.698 1.00 97.88 85 ASN A O 1
ATOM 667 N N . PRO A 1 86 ? 19.847 1.204 -9.804 1.00 98.19 86 PRO A N 1
ATOM 668 C CA . PRO A 1 86 ? 19.061 0.693 -10.929 1.00 98.19 86 PRO A CA 1
ATOM 669 C C . PRO A 1 86 ? 19.308 1.393 -12.277 1.00 98.19 86 PRO A C 1
ATOM 671 O O . PRO A 1 86 ? 18.771 0.966 -13.302 1.00 98.19 86 PRO A O 1
ATOM 674 N N . ASN A 1 87 ? 20.125 2.452 -12.320 1.00 97.88 87 ASN A N 1
ATOM 675 C CA . ASN A 1 87 ? 20.616 3.010 -13.582 1.00 97.88 87 ASN A CA 1
ATOM 676 C C . ASN A 1 87 ? 21.681 2.121 -14.250 1.00 97.88 87 ASN A C 1
ATOM 678 O O . ASN A 1 87 ? 21.931 2.276 -15.441 1.00 97.88 87 ASN A O 1
ATOM 682 N N . ILE A 1 88 ? 22.283 1.182 -13.515 1.00 98.38 88 ILE A N 1
ATOM 683 C CA . ILE A 1 88 ? 23.255 0.219 -14.037 1.00 98.38 88 ILE A CA 1
ATOM 684 C C . ILE A 1 88 ? 22.510 -1.000 -14.590 1.00 98.38 88 ILE A C 1
ATOM 686 O O . ILE A 1 88 ? 21.748 -1.645 -13.869 1.00 98.38 88 ILE A O 1
ATOM 690 N N . ILE A 1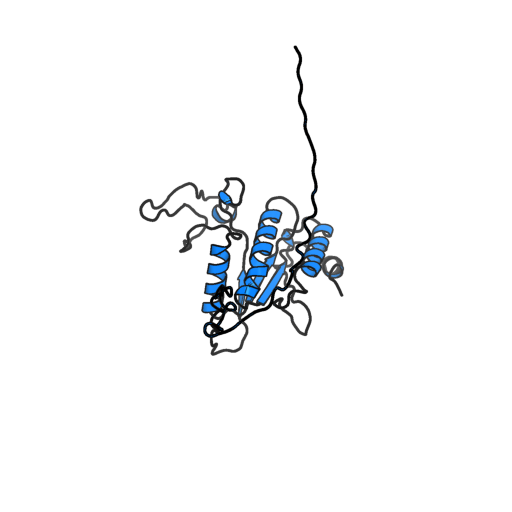 89 ? 22.757 -1.334 -15.858 1.00 98.06 89 ILE A N 1
ATOM 691 C CA . ILE A 1 89 ? 22.305 -2.585 -16.480 1.00 98.06 89 ILE A CA 1
ATOM 692 C C . ILE A 1 89 ? 23.344 -3.673 -16.188 1.00 98.06 89 ILE A C 1
ATOM 694 O O . ILE A 1 89 ? 24.507 -3.527 -16.556 1.00 98.06 89 ILE A O 1
ATOM 698 N N . VAL A 1 90 ? 22.930 -4.746 -15.513 1.00 97.56 90 VAL A N 1
ATOM 699 C CA . VAL A 1 90 ? 23.787 -5.886 -15.130 1.00 97.56 90 VAL A CA 1
ATOM 700 C C . VAL A 1 90 ? 23.711 -7.047 -16.118 1.00 97.56 90 VAL A C 1
ATOM 702 O O . VAL A 1 90 ? 24.595 -7.895 -16.133 1.00 97.56 90 VAL A O 1
ATOM 705 N N . ASP A 1 91 ? 22.676 -7.074 -16.955 1.00 96.56 91 ASP A N 1
ATOM 706 C CA . ASP A 1 91 ? 22.523 -8.040 -18.040 1.00 96.56 91 ASP A CA 1
ATOM 707 C C . ASP A 1 91 ? 21.963 -7.319 -19.277 1.00 96.56 91 ASP A C 1
ATOM 709 O O . ASP A 1 91 ? 20.771 -7.001 -19.314 1.00 96.56 91 ASP A O 1
ATOM 713 N N . PRO A 1 92 ? 22.801 -7.027 -20.287 1.00 94.81 92 PRO A N 1
ATOM 714 C CA . PRO A 1 92 ? 22.371 -6.343 -21.505 1.00 94.81 92 PRO A CA 1
ATOM 715 C C . PRO A 1 92 ? 21.404 -7.150 -22.376 1.00 94.81 92 PRO A C 1
ATOM 717 O O . PRO A 1 92 ? 20.644 -6.551 -23.132 1.00 94.81 92 PRO A O 1
ATOM 720 N N . ALA A 1 93 ? 21.420 -8.485 -22.292 1.00 96.50 93 ALA A N 1
ATOM 721 C CA . ALA A 1 93 ? 20.550 -9.331 -23.105 1.00 96.50 93 ALA A CA 1
ATOM 722 C C . ALA A 1 93 ? 19.109 -9.316 -22.582 1.00 96.50 93 ALA A C 1
ATOM 724 O O . ALA A 1 93 ? 18.165 -9.353 -23.367 1.00 96.50 93 ALA A O 1
ATOM 725 N N . THR A 1 94 ? 18.940 -9.238 -21.259 1.00 95.25 94 THR A N 1
ATOM 726 C CA . THR A 1 94 ? 17.616 -9.204 -20.616 1.00 95.25 94 THR A CA 1
ATOM 727 C C . THR A 1 94 ? 17.188 -7.810 -20.156 1.00 95.25 94 THR A C 1
ATOM 729 O O . THR A 1 94 ? 16.026 -7.608 -19.812 1.00 95.25 94 THR A O 1
ATOM 732 N N . GLY A 1 95 ? 18.105 -6.841 -20.126 1.00 95.88 95 GLY A N 1
ATOM 733 C CA . GLY A 1 95 ? 17.866 -5.493 -19.609 1.00 95.88 95 GLY A CA 1
ATOM 734 C C . GLY A 1 95 ? 17.799 -5.413 -18.081 1.00 95.88 95 GLY A C 1
ATOM 735 O O . GLY A 1 95 ? 17.369 -4.386 -17.547 1.00 95.88 95 GLY A O 1
ATOM 736 N N . LYS A 1 96 ? 18.208 -6.465 -17.351 1.00 97.44 96 LYS A N 1
ATOM 737 C CA . LYS A 1 96 ? 18.157 -6.456 -15.882 1.00 97.44 96 LYS A CA 1
ATOM 738 C C . LYS A 1 96 ? 19.028 -5.342 -15.320 1.00 97.44 96 LYS A C 1
ATOM 740 O O . LYS A 1 96 ? 20.189 -5.174 -15.687 1.00 97.44 96 LYS A O 1
ATOM 745 N N . ARG A 1 97 ? 18.443 -4.607 -14.383 1.00 98.06 97 ARG A N 1
ATOM 746 C CA . ARG A 1 97 ? 19.048 -3.504 -13.626 1.00 98.06 97 ARG A CA 1
ATOM 747 C C . ARG A 1 97 ? 19.658 -3.990 -12.314 1.00 98.06 97 ARG A C 1
ATOM 749 O O . ARG A 1 97 ? 19.168 -4.954 -11.735 1.00 98.06 97 ARG A O 1
ATOM 756 N N . GLN A 1 98 ? 20.666 -3.293 -11.803 1.00 98.25 98 GLN A N 1
ATOM 757 C CA . GLN A 1 98 ? 21.176 -3.524 -10.452 1.00 98.25 98 GLN A CA 1
ATOM 758 C C . GLN A 1 98 ? 20.145 -3.047 -9.411 1.00 98.25 98 GLN A C 1
ATOM 760 O O . GLN A 1 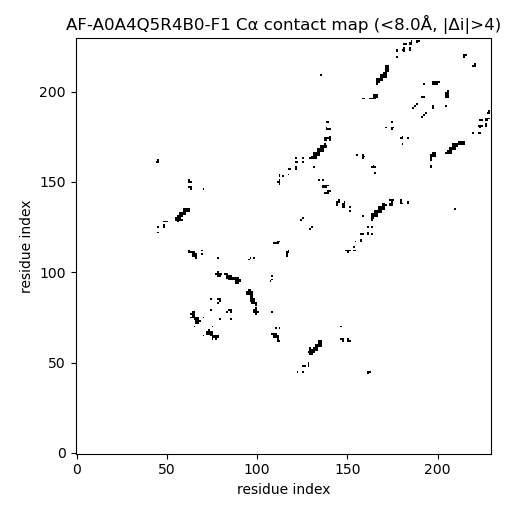98 ? 19.977 -1.846 -9.211 1.00 98.25 98 GLN A O 1
ATOM 765 N N . ILE A 1 99 ? 19.451 -3.977 -8.750 1.00 98.50 99 ILE A N 1
ATOM 766 C CA . ILE A 1 99 ? 18.408 -3.681 -7.753 1.00 98.50 99 ILE A CA 1
ATOM 767 C C . ILE A 1 99 ? 18.662 -4.391 -6.425 1.00 98.50 99 ILE A C 1
ATOM 769 O O . ILE A 1 99 ? 19.354 -5.405 -6.370 1.00 98.50 99 ILE A O 1
ATOM 773 N N . ALA A 1 100 ? 18.054 -3.885 -5.355 1.00 97.69 100 ALA A N 1
ATOM 774 C CA . ALA A 1 100 ? 18.148 -4.430 -4.002 1.00 97.69 100 ALA A CA 1
ATOM 775 C C . ALA A 1 100 ? 17.207 -5.617 -3.768 1.00 97.69 100 ALA A C 1
ATOM 777 O O . ALA A 1 100 ? 16.387 -5.615 -2.854 1.00 97.69 100 ALA A O 1
ATOM 778 N N . ALA A 1 101 ? 17.339 -6.644 -4.604 1.00 95.94 101 ALA A N 1
ATOM 779 C CA . ALA A 1 101 ? 16.600 -7.889 -4.475 1.00 95.94 101 ALA A CA 1
ATOM 780 C C . ALA A 1 101 ? 17.467 -9.073 -4.913 1.00 95.94 101 ALA A C 1
ATOM 782 O O . ALA A 1 101 ? 18.163 -9.000 -5.923 1.00 95.94 101 ALA A O 1
ATOM 783 N N . TYR A 1 102 ? 17.394 -10.178 -4.168 1.00 95.19 102 TYR A N 1
ATOM 784 C CA . TYR A 1 102 ? 18.017 -11.438 -4.586 1.00 95.19 102 TYR A CA 1
ATOM 785 C C . TYR A 1 102 ? 17.238 -12.079 -5.743 1.00 95.19 102 TYR A C 1
ATOM 787 O O . TYR A 1 102 ? 17.818 -12.544 -6.721 1.00 95.19 102 TYR A O 1
ATOM 795 N N . TYR A 1 103 ? 15.905 -12.052 -5.653 1.00 97.25 103 TYR A N 1
ATOM 796 C CA . TYR A 1 103 ? 15.011 -12.509 -6.710 1.00 97.25 103 TYR A CA 1
ATOM 797 C C . TYR A 1 103 ? 14.590 -11.336 -7.589 1.00 97.25 103 TYR A C 1
ATOM 799 O O . TYR A 1 103 ? 14.070 -10.334 -7.098 1.00 97.25 103 TYR A O 1
ATOM 807 N N . TYR A 1 104 ? 14.805 -11.470 -8.897 1.00 97.62 104 TYR A N 1
ATOM 808 C CA . TYR A 1 104 ? 14.426 -10.442 -9.858 1.00 97.62 104 TYR A CA 1
ATOM 809 C C . TYR A 1 104 ? 12.929 -10.548 -10.188 1.00 97.62 104 TYR A C 1
ATOM 811 O O . TYR A 1 104 ? 12.500 -11.629 -10.605 1.00 97.62 104 TYR A O 1
ATOM 819 N N . PRO A 1 105 ? 12.127 -9.476 -10.047 1.00 97.00 105 PRO A N 1
ATOM 820 C CA . PRO A 1 105 ? 10.720 -9.513 -10.429 1.00 97.00 105 PRO A CA 1
ATOM 821 C C . PRO A 1 105 ? 10.571 -9.825 -11.919 1.00 97.00 105 PRO A C 1
ATOM 823 O O . PRO A 1 105 ? 11.273 -9.242 -12.746 1.00 97.00 105 PRO A O 1
ATOM 826 N N . LEU A 1 106 ? 9.631 -10.703 -12.276 1.00 96.75 106 LEU A N 1
ATOM 827 C CA . LEU A 1 106 ? 9.391 -11.072 -13.677 1.00 96.75 106 LEU A CA 1
ATOM 828 C C . LEU A 1 106 ? 9.024 -9.856 -14.545 1.00 96.75 106 LEU A C 1
ATOM 830 O O . LEU A 1 106 ? 9.461 -9.761 -15.685 1.00 96.75 106 LEU A O 1
ATOM 834 N N . ILE A 1 107 ? 8.277 -8.909 -13.973 1.00 96.88 107 ILE A N 1
ATOM 835 C CA . ILE A 1 107 ? 7.877 -7.646 -14.616 1.00 96.88 107 ILE A CA 1
ATOM 836 C C . ILE A 1 107 ? 8.944 -6.540 -14.503 1.00 96.88 107 ILE A C 1
ATOM 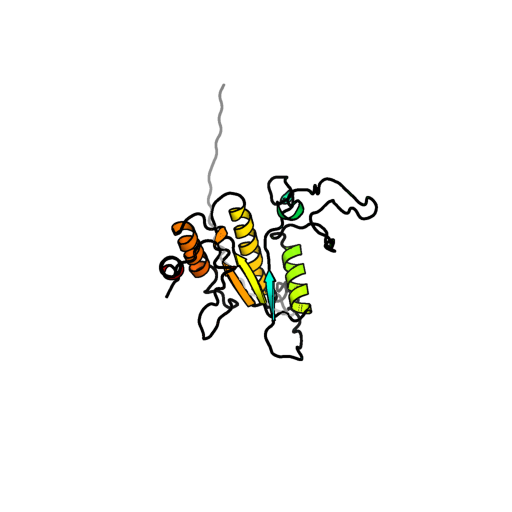838 O O . ILE A 1 107 ? 8.699 -5.396 -14.871 1.00 96.88 107 ILE A O 1
ATOM 842 N N . GLY A 1 108 ? 10.130 -6.865 -13.981 1.00 97.62 108 GLY A N 1
ATOM 843 C CA . GLY A 1 108 ? 11.184 -5.900 -13.693 1.00 97.62 108 GLY A CA 1
ATOM 844 C C . GLY A 1 108 ? 10.853 -4.938 -12.541 1.00 97.62 108 GLY A C 1
ATOM 845 O O . GLY A 1 108 ? 9.872 -5.127 -11.824 1.00 97.62 108 GLY A O 1
ATOM 846 N N . PRO A 1 109 ? 11.704 -3.925 -12.304 1.00 97.88 109 PRO A N 1
ATOM 847 C CA . PRO A 1 109 ? 11.474 -2.909 -11.283 1.00 97.88 109 PRO A CA 1
ATOM 848 C C . PRO A 1 109 ? 10.280 -2.034 -11.669 1.00 97.88 109 PRO A C 1
ATOM 850 O O . PRO A 1 109 ? 10.240 -1.490 -12.771 1.00 97.88 109 PRO A O 1
ATOM 853 N N . TYR A 1 110 ? 9.338 -1.875 -10.749 1.00 98.25 110 TYR A N 1
ATOM 854 C CA . TYR A 1 110 ? 8.039 -1.249 -10.994 1.00 98.25 110 TYR A CA 1
ATOM 855 C C . TYR A 1 110 ? 7.748 -0.099 -10.021 1.00 98.25 110 TYR A C 1
ATOM 857 O O . TYR A 1 110 ? 8.457 0.098 -9.030 1.00 98.25 110 TYR A O 1
ATOM 865 N N . ALA A 1 111 ? 6.692 0.666 -10.300 1.00 98.06 111 ALA A N 1
ATOM 866 C CA . ALA A 1 111 ? 6.122 1.631 -9.365 1.00 98.06 111 ALA A CA 1
ATOM 867 C C . ALA A 1 111 ? 4.852 1.047 -8.738 1.00 98.06 111 ALA A C 1
ATOM 869 O O . ALA A 1 111 ? 4.042 0.436 -9.426 1.00 98.06 111 ALA A O 1
ATOM 870 N N . SER A 1 112 ? 4.655 1.245 -7.437 1.00 97.94 112 SER A N 1
ATOM 871 C CA . SER A 1 112 ? 3.524 0.641 -6.710 1.00 97.94 112 SER A CA 1
ATOM 872 C C . SER A 1 112 ? 2.187 1.325 -6.992 1.00 97.94 112 SER A C 1
ATOM 874 O O . SER A 1 112 ? 1.150 0.800 -6.610 1.00 97.94 112 SER A O 1
ATOM 876 N N . SER A 1 113 ? 2.209 2.498 -7.628 1.00 97.00 113 SER A N 1
ATOM 877 C CA . SER A 1 113 ? 1.020 3.212 -8.108 1.00 97.00 113 SER A CA 1
ATOM 878 C C . SER A 1 113 ? 0.733 2.989 -9.593 1.00 97.00 113 SER A C 1
ATOM 880 O O . SER A 1 113 ? -0.247 3.540 -10.095 1.00 97.00 113 SER A O 1
ATOM 882 N N . ASP A 1 114 ? 1.558 2.212 -10.301 1.00 98.06 114 ASP A N 1
ATOM 883 C CA . ASP A 1 114 ? 1.314 1.898 -11.706 1.00 98.06 114 ASP A CA 1
ATOM 884 C C . ASP A 1 114 ? 0.027 1.052 -11.829 1.00 98.06 114 ASP A C 1
ATOM 886 O O . ASP A 1 114 ? -0.078 0.002 -11.184 1.00 98.06 114 ASP A O 1
ATOM 890 N N . PRO A 1 115 ? -0.976 1.507 -12.604 1.00 97.06 115 PRO A N 1
ATOM 891 C CA . PRO A 1 115 ? -2.267 0.835 -12.688 1.00 97.06 115 PRO A CA 1
ATOM 892 C C . PRO A 1 115 ? -2.175 -0.582 -13.265 1.00 97.06 115 PRO A C 1
ATOM 894 O O . PRO A 1 115 ? -2.902 -1.456 -12.790 1.00 97.06 115 PRO A O 1
ATOM 897 N N . ASP A 1 116 ? -1.274 -0.824 -14.218 1.00 97.38 116 ASP A N 1
ATOM 898 C CA . ASP A 1 116 ?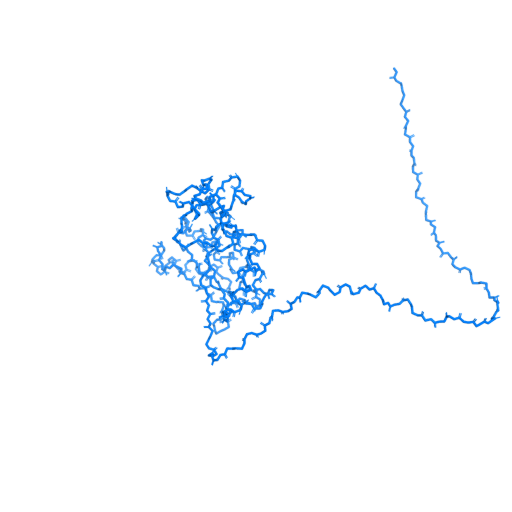 -1.117 -2.130 -14.860 1.00 97.38 116 ASP A CA 1
ATOM 899 C C . ASP A 1 116 ? -0.434 -3.109 -13.895 1.00 97.38 116 ASP A C 1
ATOM 901 O O . ASP A 1 116 ? -0.804 -4.281 -13.802 1.00 97.38 116 ASP A O 1
ATOM 905 N N . VAL A 1 117 ? 0.519 -2.616 -13.098 1.00 98.31 117 VAL A N 1
ATOM 906 C CA . VAL A 1 117 ? 1.184 -3.393 -12.037 1.00 98.31 117 VAL A CA 1
ATOM 907 C C . VAL A 1 117 ? 0.205 -3.756 -10.923 1.00 98.31 117 VAL A C 1
ATOM 909 O O . VAL A 1 117 ? 0.213 -4.892 -10.443 1.00 98.31 117 VAL A O 1
ATOM 912 N N . LEU A 1 118 ? -0.650 -2.816 -10.512 1.00 98.38 118 LEU A N 1
ATOM 913 C CA . LEU A 1 118 ? -1.681 -3.059 -9.504 1.00 98.38 118 LEU A CA 1
ATOM 914 C C . LEU A 1 118 ? -2.667 -4.133 -9.967 1.00 98.38 118 LEU A C 1
ATOM 916 O O . LEU A 1 118 ? -2.920 -5.084 -9.228 1.00 98.38 118 LEU A O 1
ATOM 920 N N . GLU A 1 119 ? -3.193 -4.011 -11.185 1.00 96.56 119 GLU A N 1
ATOM 921 C CA . GLU A 1 119 ? -4.087 -5.015 -11.763 1.00 96.56 119 GLU A CA 1
ATOM 922 C C . GLU A 1 119 ? -3.398 -6.382 -11.856 1.00 96.56 119 GLU A C 1
ATOM 924 O O . GLU A 1 119 ? -3.938 -7.380 -11.375 1.00 96.56 119 GLU A O 1
ATOM 929 N N . TYR A 1 120 ? -2.165 -6.424 -12.365 1.00 97.31 120 TYR A N 1
ATOM 930 C CA . TYR A 1 120 ? -1.361 -7.641 -12.441 1.00 97.31 120 TYR A CA 1
ATOM 931 C C . TYR A 1 120 ? -1.180 -8.318 -11.071 1.00 97.31 120 TYR A C 1
ATOM 933 O O . TYR A 1 120 ? -1.475 -9.507 -10.930 1.00 97.31 120 TYR A O 1
ATOM 941 N N . HIS A 1 121 ? -0.752 -7.586 -10.035 1.00 98.25 121 HIS A N 1
ATOM 942 C CA . HIS A 1 121 ? -0.581 -8.141 -8.687 1.00 98.25 121 HIS A CA 1
ATOM 943 C C . HIS A 1 121 ? -1.894 -8.684 -8.116 1.00 98.25 121 HIS A C 1
ATOM 945 O O . HIS A 1 121 ? -1.924 -9.782 -7.559 1.00 98.25 121 HIS A O 1
ATOM 951 N N . LEU A 1 122 ? -2.983 -7.931 -8.256 1.00 97.31 122 LEU A N 1
ATOM 952 C CA . LEU A 1 122 ? -4.287 -8.300 -7.712 1.00 97.31 122 LEU A CA 1
ATOM 953 C C . LEU A 1 122 ? -4.877 -9.533 -8.405 1.00 97.31 122 LEU A C 1
ATOM 955 O O . LEU A 1 122 ? -5.422 -10.409 -7.730 1.00 97.31 122 LEU A O 1
ATOM 959 N N . LEU A 1 123 ? -4.708 -9.654 -9.723 1.00 95.25 123 LEU A N 1
ATOM 960 C CA . LEU A 1 123 ? -5.105 -10.847 -10.470 1.00 95.25 123 LEU A CA 1
ATOM 961 C C . LEU A 1 123 ? -4.272 -12.071 -10.078 1.00 95.25 123 LEU A C 1
ATOM 963 O O . LEU A 1 123 ? -4.837 -13.151 -9.906 1.00 95.25 123 LEU A O 1
ATOM 967 N N . LEU A 1 124 ? -2.960 -11.921 -9.865 1.00 95.81 124 LEU A N 1
ATOM 968 C CA . LEU A 1 124 ? -2.118 -13.014 -9.366 1.00 95.81 124 LEU A CA 1
ATOM 969 C C . LEU A 1 124 ? -2.548 -13.487 -7.977 1.00 95.81 124 LEU A C 1
ATOM 971 O O . LEU A 1 124 ? -2.657 -14.690 -7.745 1.00 95.81 124 LEU A O 1
ATOM 975 N N . LEU A 1 125 ? -2.825 -12.557 -7.063 1.00 95.94 125 LEU A N 1
ATOM 976 C CA . LEU A 1 125 ? -3.321 -12.875 -5.723 1.00 95.94 125 LEU A CA 1
ATOM 977 C C . LEU A 1 125 ? -4.652 -13.622 -5.797 1.00 95.94 125 LEU A C 1
ATOM 979 O O . LEU A 1 125 ? -4.818 -14.659 -5.151 1.00 95.94 125 LEU A O 1
ATOM 983 N N . LYS A 1 126 ? -5.576 -13.141 -6.637 1.00 92.50 126 LYS A N 1
ATOM 984 C CA . LYS A 1 126 ? -6.861 -13.801 -6.865 1.00 92.50 126 LYS A CA 1
ATOM 985 C C . LYS A 1 126 ? -6.662 -15.219 -7.390 1.00 92.50 126 LYS A C 1
ATOM 987 O O . LYS A 1 126 ? -7.228 -16.148 -6.821 1.00 92.50 126 LYS A O 1
ATOM 992 N N . TYR A 1 127 ? -5.827 -15.393 -8.414 1.00 92.62 127 TYR A N 1
ATOM 993 C CA . TYR A 1 127 ? -5.524 -16.693 -9.017 1.00 92.62 127 TYR A CA 1
ATOM 994 C C . TYR A 1 127 ? -4.856 -17.661 -8.030 1.00 92.62 127 TYR A C 1
ATOM 996 O O . TYR A 1 127 ? -5.129 -18.858 -8.053 1.00 92.62 127 TYR A O 1
ATOM 1004 N N . ALA A 1 128 ? -4.044 -17.142 -7.106 1.00 93.50 128 ALA A N 1
ATOM 1005 C CA . ALA A 1 128 ? -3.431 -17.909 -6.025 1.00 93.50 128 ALA A CA 1
ATOM 1006 C C . ALA A 1 128 ? -4.408 -18.290 -4.890 1.00 93.50 128 ALA A C 1
ATOM 1008 O O . ALA A 1 128 ? -4.008 -18.970 -3.946 1.00 93.50 128 ALA A O 1
ATOM 1009 N N . GLY A 1 129 ? -5.676 -17.866 -4.950 1.00 93.06 129 GLY A N 1
ATOM 1010 C CA . GLY A 1 129 ? -6.681 -18.162 -3.924 1.00 93.06 129 GLY A CA 1
ATOM 1011 C C . GLY A 1 129 ? -6.558 -17.310 -2.653 1.00 93.06 129 GLY A C 1
ATOM 1012 O O . GLY A 1 129 ? -7.036 -17.726 -1.591 1.00 93.06 129 GLY A O 1
ATOM 1013 N N . VAL A 1 130 ? -5.914 -16.140 -2.749 1.00 95.94 130 VAL A N 1
ATOM 1014 C CA . VAL A 1 130 ? -5.881 -15.126 -1.684 1.00 95.94 130 VAL A CA 1
ATOM 1015 C C . VAL A 1 130 ? -7.239 -14.424 -1.612 1.00 95.94 130 VAL A C 1
ATOM 1017 O O . VAL A 1 130 ? -7.833 -14.090 -2.635 1.00 95.94 130 VAL A O 1
ATOM 1020 N N . ASP A 1 131 ? -7.731 -14.188 -0.397 1.00 95.75 131 ASP A N 1
ATOM 1021 C CA . ASP A 1 131 ? -9.042 -13.574 -0.142 1.00 95.75 131 ASP A CA 1
ATOM 1022 C C . ASP A 1 131 ? -8.957 -12.059 0.064 1.00 95.75 131 ASP A C 1
ATOM 1024 O O . ASP A 1 131 ? -9.952 -11.341 -0.072 1.00 95.75 131 ASP A O 1
ATOM 1028 N N . GLY A 1 132 ? -7.772 -11.552 0.399 1.00 97.12 132 GLY A N 1
ATOM 1029 C CA . GLY A 1 132 ? -7.559 -10.126 0.563 1.00 97.12 132 GLY A CA 1
ATOM 1030 C C . GLY A 1 132 ? -6.143 -9.727 0.945 1.00 97.12 132 GLY A C 1
ATOM 1031 O O . GLY A 1 132 ? -5.246 -10.556 1.099 1.00 97.12 132 GLY A O 1
ATOM 1032 N N . LEU A 1 133 ? -5.970 -8.424 1.114 1.00 98.44 133 LEU A N 1
ATOM 1033 C CA . LEU A 1 133 ? -4.704 -7.798 1.462 1.00 98.44 133 LEU A CA 1
ATOM 1034 C C . LEU A 1 133 ? -4.700 -7.276 2.896 1.00 98.44 133 LEU A C 1
ATOM 1036 O O . LEU A 1 133 ? -5.693 -6.740 3.380 1.00 98.44 133 LEU A O 1
ATOM 1040 N N . LEU A 1 134 ? -3.551 -7.370 3.546 1.00 98.62 134 LEU A N 1
ATOM 1041 C CA . LEU A 1 134 ? -3.198 -6.570 4.710 1.00 98.62 134 LEU A CA 1
ATOM 1042 C C . LEU A 1 134 ? -2.169 -5.557 4.216 1.00 98.62 134 LEU A C 1
ATOM 1044 O O . LEU A 1 134 ? -1.028 -5.918 3.947 1.00 98.62 134 LEU A O 1
ATOM 1048 N N . ILE A 1 135 ? -2.611 -4.329 3.971 1.00 98.44 135 ILE A N 1
ATOM 1049 C CA . ILE A 1 135 ? -1.799 -3.298 3.329 1.00 98.44 135 ILE A CA 1
ATOM 1050 C C . ILE A 1 135 ? -1.018 -2.560 4.400 1.00 98.44 135 ILE A C 1
ATOM 1052 O O . ILE A 1 135 ? -1.608 -2.008 5.330 1.00 98.44 135 ILE A O 1
ATOM 1056 N N . ASP A 1 136 ? 0.292 -2.519 4.233 1.00 96.38 136 ASP A N 1
ATOM 1057 C CA . ASP A 1 136 ? 1.156 -1.788 5.134 1.00 96.38 136 ASP A CA 1
ATOM 1058 C C . ASP A 1 136 ? 0.935 -0.275 4.990 1.00 96.38 136 ASP A C 1
ATOM 1060 O O . ASP A 1 136 ? 0.899 0.278 3.882 1.00 96.38 136 ASP A O 1
ATOM 1064 N N . PHE A 1 137 ? 0.689 0.395 6.113 1.00 96.00 137 PHE A N 1
ATOM 1065 C CA . PHE A 1 137 ? 0.226 1.774 6.172 1.00 96.00 137 PHE A CA 1
ATOM 1066 C C . PHE A 1 137 ? 1.167 2.630 7.014 1.00 96.00 137 PHE A C 1
ATOM 1068 O O . PHE A 1 137 ? 1.140 2.618 8.244 1.00 96.00 137 PHE A O 1
ATOM 1075 N N . TYR A 1 138 ? 1.938 3.448 6.306 1.00 92.62 138 TYR A N 1
ATOM 1076 C CA . TYR A 1 138 ? 2.963 4.331 6.859 1.00 92.62 138 TYR A CA 1
ATOM 1077 C C . TYR A 1 138 ? 2.411 5.674 7.350 1.00 92.62 138 TYR A C 1
ATOM 1079 O O . TYR A 1 138 ? 3.057 6.371 8.128 1.00 92.62 138 TYR A O 1
ATOM 1087 N N . GLY A 1 139 ? 1.207 6.045 6.906 1.00 87.12 139 GLY A N 1
ATOM 1088 C CA . GLY A 1 139 ? 0.585 7.317 7.252 1.00 87.12 139 GLY A CA 1
ATOM 1089 C C . GLY A 1 139 ? 0.983 8.493 6.365 1.00 87.12 139 GLY A C 1
ATOM 1090 O O . GLY A 1 139 ? 1.499 8.333 5.260 1.00 87.12 139 GLY A O 1
ATOM 1091 N N . ASN A 1 140 ? 0.679 9.692 6.853 1.00 75.00 140 ASN A N 1
ATOM 1092 C CA . ASN A 1 140 ? 0.892 10.970 6.188 1.00 75.00 140 ASN A CA 1
ATOM 1093 C C . ASN A 1 140 ? 1.789 11.861 7.069 1.00 75.00 140 ASN A C 1
ATOM 1095 O O . ASN A 1 140 ? 1.306 12.421 8.049 1.00 75.00 140 ASN A O 1
ATOM 1099 N N . GLY A 1 141 ? 3.083 11.997 6.752 1.00 61.84 141 GLY A N 1
ATOM 1100 C CA . GLY A 1 141 ? 3.992 12.890 7.493 1.00 61.84 141 GLY A CA 1
ATOM 1101 C C . GLY A 1 141 ? 5.486 12.728 7.164 1.00 61.84 141 GLY A C 1
ATOM 1102 O O . GLY A 1 141 ? 6.035 11.643 7.240 1.00 61.84 141 GLY A O 1
ATOM 1103 N N . GLY A 1 142 ? 6.198 13.805 6.825 1.00 58.00 142 GLY A N 1
ATOM 1104 C CA . GLY A 1 142 ? 7.629 13.733 6.468 1.00 58.00 142 GLY A CA 1
ATOM 1105 C C . GLY A 1 142 ? 7.902 13.351 5.001 1.00 58.00 142 GLY A C 1
ATOM 1106 O O . GLY A 1 142 ? 7.019 13.490 4.163 1.00 58.00 142 GLY A O 1
ATOM 1107 N N . ASN A 1 143 ? 9.142 12.925 4.704 1.00 65.00 143 ASN A N 1
ATOM 1108 C CA . ASN A 1 143 ? 9.741 12.803 3.357 1.00 65.00 143 ASN A CA 1
ATOM 1109 C C . ASN A 1 143 ? 8.936 11.953 2.349 1.00 65.00 143 ASN A C 1
ATOM 1111 O O . ASN A 1 143 ? 8.138 12.498 1.598 1.00 65.00 143 ASN A O 1
ATOM 1115 N N . ASP A 1 144 ? 9.167 10.634 2.300 1.00 71.25 144 ASP A N 1
ATOM 1116 C CA . ASP A 1 144 ? 8.615 9.745 1.261 1.00 71.25 144 ASP A CA 1
ATOM 1117 C C . ASP A 1 144 ? 7.164 9.309 1.551 1.00 71.25 144 ASP A C 1
ATOM 1119 O O . ASP A 1 144 ? 6.499 8.731 0.689 1.00 71.25 144 ASP A O 1
ATOM 1123 N N . LEU A 1 145 ? 6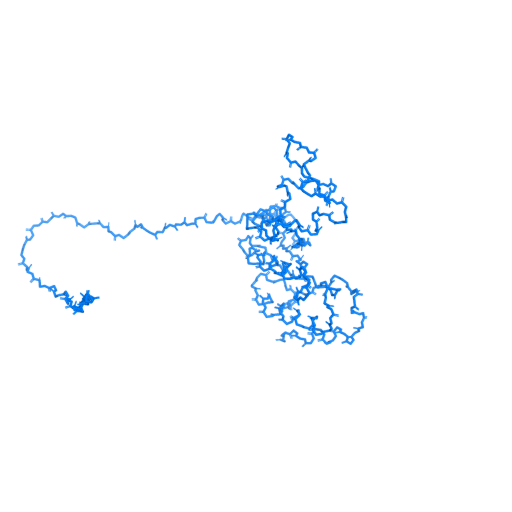.634 9.604 2.746 1.00 80.44 145 LEU A N 1
ATOM 1124 C CA . LEU A 1 145 ? 5.299 9.162 3.170 1.00 80.44 145 LEU A CA 1
ATOM 1125 C C . LEU A 1 145 ? 4.152 9.603 2.241 1.00 80.44 145 LEU A C 1
ATOM 1127 O O . LEU A 1 145 ? 3.244 8.799 2.027 1.00 80.44 145 LEU A O 1
ATOM 1131 N N . PRO A 1 146 ? 4.170 10.795 1.609 1.00 86.88 146 PRO A N 1
ATOM 1132 C CA . PRO A 1 146 ? 3.166 11.155 0.612 1.00 86.88 146 PRO A CA 1
ATOM 1133 C C . PRO A 1 146 ? 3.130 10.205 -0.595 1.00 86.88 146 PRO A C 1
ATOM 1135 O O . PRO A 1 146 ? 2.049 9.935 -1.119 1.00 86.88 146 PRO A O 1
ATOM 1138 N N . LEU A 1 147 ? 4.277 9.660 -1.025 1.00 91.12 147 LEU A N 1
ATOM 1139 C CA . LEU A 1 147 ? 4.328 8.666 -2.105 1.00 91.12 147 LEU A CA 1
ATOM 1140 C C . LEU A 1 147 ? 3.721 7.338 -1.649 1.00 91.12 147 LEU A C 1
ATOM 1142 O O . LEU A 1 147 ? 2.913 6.757 -2.371 1.00 91.12 147 LEU A O 1
ATOM 1146 N N . LEU A 1 148 ? 4.040 6.898 -0.429 1.00 93.50 148 LEU A N 1
ATOM 1147 C CA . LEU A 1 148 ? 3.487 5.669 0.147 1.00 93.50 148 LEU A CA 1
ATOM 1148 C C . LEU A 1 148 ? 1.967 5.767 0.308 1.00 93.50 148 LEU A C 1
ATOM 1150 O O . LEU A 1 148 ? 1.239 4.880 -0.136 1.00 93.50 148 LEU A O 1
ATOM 1154 N N . LEU A 1 149 ? 1.469 6.885 0.841 1.00 95.06 149 LEU A N 1
ATOM 1155 C CA . LEU A 1 149 ? 0.036 7.137 0.952 1.00 95.06 149 LEU A CA 1
ATOM 1156 C C . LEU A 1 149 ? -0.645 7.187 -0.422 1.00 95.06 149 LEU A C 1
ATOM 1158 O O . LEU A 1 149 ? -1.719 6.609 -0.593 1.00 95.06 149 LEU A O 1
ATOM 1162 N N . ARG A 1 150 ? -0.031 7.843 -1.417 1.00 95.50 150 ARG A N 1
ATOM 1163 C CA . ARG A 1 150 ? -0.520 7.846 -2.807 1.00 95.50 150 ARG A CA 1
ATOM 1164 C C . ARG A 1 150 ? -0.639 6.421 -3.346 1.00 95.50 150 ARG A C 1
ATOM 1166 O O . ARG A 1 150 ? -1.664 6.089 -3.934 1.00 95.50 150 ARG A O 1
ATOM 1173 N N . ASN A 1 151 ? 0.373 5.584 -3.142 1.00 97.12 151 ASN A N 1
ATOM 1174 C CA . ASN A 1 151 ? 0.379 4.207 -3.631 1.00 97.12 151 ASN A CA 1
ATOM 1175 C C . ASN A 1 151 ? -0.696 3.356 -2.944 1.00 97.12 151 ASN A C 1
ATOM 1177 O O . ASN A 1 151 ? -1.446 2.659 -3.626 1.00 97.12 151 ASN A O 1
ATOM 1181 N N . THR A 1 152 ? -0.847 3.468 -1.621 1.00 97.00 152 THR A N 1
ATOM 1182 C CA . THR A 1 152 ? -1.942 2.817 -0.884 1.00 97.00 152 THR A CA 1
ATOM 1183 C C . THR A 1 152 ? -3.302 3.248 -1.430 1.00 97.00 152 THR A C 1
ATOM 1185 O O . THR A 1 152 ? -4.158 2.408 -1.701 1.00 97.00 152 THR A O 1
ATOM 1188 N N . ASN A 1 153 ? -3.492 4.546 -1.667 1.00 97.25 153 ASN A N 1
ATOM 1189 C CA . ASN A 1 153 ? -4.739 5.078 -2.214 1.00 97.25 153 ASN A CA 1
ATOM 1190 C C . ASN A 1 153 ? -5.006 4.673 -3.667 1.00 97.25 153 ASN A C 1
ATOM 1192 O O . ASN A 1 153 ? -6.168 4.594 -4.058 1.00 97.25 153 ASN A O 1
ATOM 1196 N N . ALA A 1 154 ? -3.968 4.397 -4.457 1.00 97.94 154 ALA A N 1
ATOM 1197 C CA . ALA A 1 154 ? -4.115 3.836 -5.796 1.00 97.94 154 ALA A CA 1
ATOM 1198 C C . ALA A 1 154 ? -4.535 2.355 -5.748 1.00 97.94 154 ALA A C 1
ATOM 1200 O O . ALA A 1 154 ? -5.374 1.928 -6.539 1.00 97.94 154 ALA A O 1
ATOM 1201 N N . LEU A 1 155 ? -3.999 1.586 -4.794 1.00 98.19 155 LEU A N 1
ATOM 1202 C CA . LEU A 1 155 ? -4.275 0.159 -4.609 1.00 98.19 155 LEU A CA 1
ATOM 1203 C C . LEU A 1 155 ? -5.684 -0.119 -4.072 1.00 98.19 155 LEU A C 1
ATOM 1205 O O . LEU A 1 155 ? -6.388 -0.979 -4.599 1.00 98.19 155 LEU A O 1
ATOM 1209 N N . VAL A 1 156 ? -6.095 0.580 -3.009 1.00 97.94 156 VAL A N 1
ATOM 1210 C CA . VAL A 1 156 ? -7.345 0.308 -2.280 1.00 97.94 156 VAL A CA 1
ATOM 1211 C C . VAL A 1 156 ? -8.576 0.171 -3.190 1.00 97.94 156 VAL A C 1
ATOM 1213 O O . VAL A 1 156 ? -9.254 -0.851 -3.071 1.00 97.94 156 VAL A O 1
ATOM 1216 N N . PRO A 1 157 ? -8.900 1.108 -4.105 1.00 96.31 157 PRO A N 1
ATOM 1217 C CA . PRO A 1 157 ? -10.072 0.953 -4.969 1.00 96.31 157 PRO A CA 1
ATOM 1218 C C . PRO A 1 157 ? -9.977 -0.281 -5.878 1.00 96.31 157 PRO A C 1
ATOM 1220 O O . PRO A 1 157 ? -10.976 -0.969 -6.062 1.00 96.31 157 PRO A O 1
ATOM 1223 N N . ARG A 1 158 ? -8.773 -0.630 -6.351 1.00 96.88 158 ARG A N 1
ATOM 1224 C CA . ARG A 1 158 ? -8.550 -1.772 -7.253 1.00 96.88 158 ARG A CA 1
ATOM 1225 C C . ARG A 1 158 ? -8.802 -3.125 -6.592 1.00 96.88 158 ARG A C 1
ATOM 1227 O O . ARG A 1 158 ? -9.129 -4.092 -7.271 1.00 96.88 158 ARG A O 1
ATOM 1234 N N . THR A 1 159 ? -8.703 -3.210 -5.263 1.00 97.38 159 THR A N 1
ATOM 1235 C CA . THR A 1 159 ? -9.029 -4.453 -4.539 1.00 97.38 159 THR A CA 1
ATOM 1236 C C . THR A 1 159 ? -10.486 -4.875 -4.744 1.00 97.38 159 THR A C 1
ATOM 1238 O O . THR A 1 159 ? -10.767 -6.067 -4.879 1.00 97.38 159 THR A O 1
ATOM 1241 N N . ALA A 1 160 ? -11.408 -3.911 -4.828 1.00 95.19 160 ALA A N 1
ATOM 1242 C CA . ALA A 1 160 ? -12.820 -4.187 -5.063 1.00 95.19 160 ALA A CA 1
ATOM 1243 C C . ALA A 1 160 ? -13.071 -4.695 -6.492 1.00 95.19 160 ALA A C 1
ATOM 1245 O O . ALA A 1 160 ? -13.877 -5.608 -6.664 1.00 95.19 160 ALA A O 1
ATOM 1246 N N . ASP A 1 161 ? -12.333 -4.176 -7.481 1.00 93.25 161 ASP A N 1
ATOM 1247 C CA . ASP A 1 161 ? -12.470 -4.542 -8.900 1.00 93.25 161 ASP A CA 1
ATOM 1248 C C . ASP A 1 161 ? -12.249 -6.046 -9.141 1.00 93.25 161 ASP A C 1
ATOM 1250 O O . ASP A 1 161 ? -12.899 -6.652 -9.992 1.00 93.25 161 ASP A O 1
ATOM 1254 N N . VAL A 1 162 ? -11.377 -6.676 -8.347 1.00 93.25 162 VAL A N 1
ATOM 1255 C CA . VAL A 1 162 ? -11.078 -8.119 -8.427 1.00 93.25 162 VAL A CA 1
ATOM 1256 C C . VAL A 1 162 ? -11.763 -8.955 -7.333 1.00 93.25 162 VAL A C 1
ATOM 1258 O O . VAL A 1 162 ? -11.504 -10.156 -7.184 1.00 93.25 162 VAL A O 1
ATOM 1261 N N . GLY A 1 163 ? -12.641 -8.336 -6.539 1.00 93.56 163 GLY A N 1
ATOM 1262 C CA . GLY A 1 163 ? -13.354 -8.991 -5.443 1.00 93.56 163 GLY A CA 1
ATOM 1263 C C . GLY A 1 163 ? -12.429 -9.504 -4.336 1.00 93.56 163 GLY A C 1
ATOM 1264 O O . GLY A 1 163 ? -12.636 -10.617 -3.842 1.00 93.56 163 GLY A O 1
ATOM 1265 N N . LEU A 1 164 ? -11.391 -8.737 -3.991 1.00 96.56 164 LEU A N 1
ATOM 1266 C CA . LEU A 1 164 ? -10.524 -8.962 -2.835 1.00 96.56 164 LEU A CA 1
ATOM 1267 C C . LEU A 1 164 ? -10.940 -8.052 -1.674 1.00 96.56 164 LEU A C 1
ATOM 1269 O O . LEU A 1 164 ? -11.346 -6.900 -1.863 1.00 96.56 164 LEU A O 1
ATOM 1273 N N . LYS A 1 165 ? -10.817 -8.565 -0.450 1.00 97.88 165 LYS A N 1
ATOM 1274 C CA . LYS A 1 165 ? -10.934 -7.749 0.764 1.00 97.88 165 LYS A CA 1
ATOM 1275 C C . LYS A 1 165 ? -9.629 -7.009 1.045 1.00 97.88 165 LYS A C 1
ATOM 1277 O O . LYS A 1 165 ? -8.577 -7.383 0.528 1.00 97.88 165 LYS A O 1
ATOM 1282 N N . PHE A 1 166 ? -9.665 -6.003 1.910 1.00 98.69 166 PHE A N 1
ATOM 1283 C CA . PHE A 1 166 ? -8.437 -5.399 2.422 1.00 98.69 166 PHE A CA 1
ATOM 1284 C C . PHE A 1 166 ? -8.570 -4.925 3.870 1.00 98.69 166 PHE A C 1
ATOM 1286 O O . PHE A 1 166 ? -9.653 -4.577 4.323 1.00 98.69 166 PHE A O 1
ATOM 1293 N N . GLY A 1 167 ? -7.463 -4.898 4.597 1.00 98.38 167 GLY A N 1
ATOM 1294 C CA . GLY A 1 167 ? -7.304 -4.213 5.877 1.00 98.38 167 GLY A CA 1
ATOM 1295 C C . GLY A 1 167 ? -5.971 -3.475 5.886 1.00 98.38 167 GLY A C 1
ATOM 1296 O O . GLY A 1 167 ? -5.170 -3.657 4.967 1.00 98.38 167 GLY A O 1
ATOM 1297 N N . VAL A 1 168 ? -5.726 -2.650 6.902 1.00 97.38 168 VAL A N 1
ATOM 1298 C CA . VAL A 1 168 ? -4.441 -1.953 7.047 1.00 97.38 168 VAL A CA 1
ATOM 1299 C C . VAL A 1 168 ? -3.624 -2.488 8.218 1.00 97.38 168 VAL A C 1
ATOM 1301 O O . VAL A 1 168 ? -4.174 -2.908 9.241 1.00 97.38 168 VAL A O 1
ATOM 1304 N N . VAL A 1 169 ? -2.306 -2.444 8.053 1.00 98.00 169 VAL A N 1
ATOM 1305 C CA . VAL A 1 169 ? -1.306 -2.700 9.087 1.00 98.00 169 VAL A CA 1
ATOM 1306 C C . VAL A 1 169 ? -0.600 -1.380 9.362 1.00 98.00 169 VAL A C 1
ATOM 1308 O O . VAL A 1 169 ? 0.074 -0.845 8.496 1.00 98.00 169 VAL A O 1
ATOM 1311 N N . PHE A 1 170 ? -0.829 -0.786 10.528 1.00 96.25 170 PHE A N 1
ATOM 1312 C CA . PHE A 1 170 ? -0.269 0.512 10.874 1.00 96.25 170 PHE A CA 1
ATOM 1313 C C . PHE A 1 170 ? 1.197 0.384 11.297 1.00 96.25 170 PHE A C 1
ATOM 1315 O O . PHE A 1 170 ? 1.502 -0.272 12.292 1.00 96.25 170 PHE A O 1
ATOM 1322 N N . GLU A 1 171 ? 2.091 1.048 10.571 1.00 94.69 171 GLU A N 1
ATOM 1323 C CA . GLU A 1 171 ? 3.518 1.132 10.885 1.00 94.69 171 GLU A CA 1
ATOM 1324 C C . GLU A 1 171 ? 3.790 2.331 11.805 1.00 94.69 171 GLU A C 1
ATOM 1326 O O . GLU A 1 171 ? 4.126 3.440 11.375 1.00 94.69 171 GLU A O 1
ATOM 1331 N N . ASP A 1 172 ? 3.620 2.112 13.109 1.00 93.75 172 ASP A N 1
ATOM 1332 C CA . ASP A 1 172 ? 3.631 3.166 14.127 1.00 93.75 172 ASP A CA 1
ATOM 1333 C C . ASP A 1 172 ? 4.966 3.926 14.219 1.00 93.75 172 ASP A C 1
ATOM 1335 O O . ASP A 1 172 ? 4.999 5.101 14.590 1.00 93.75 172 ASP A O 1
ATOM 1339 N N . GLN A 1 173 ? 6.061 3.287 13.802 1.00 92.75 173 GLN A N 1
ATOM 1340 C CA . GLN A 1 173 ? 7.391 3.887 13.732 1.00 92.75 173 GLN A CA 1
ATOM 1341 C C . GLN A 1 173 ? 7.471 5.131 12.827 1.00 92.75 173 GLN A C 1
ATOM 1343 O O . GLN A 1 173 ? 8.274 6.027 13.107 1.00 92.75 173 GLN A O 1
ATOM 1348 N N . PHE A 1 174 ? 6.638 5.229 11.781 1.00 91.50 174 PHE A N 1
ATOM 1349 C CA . PHE A 1 174 ? 6.684 6.344 10.822 1.00 91.50 174 PHE A CA 1
ATOM 1350 C C . PHE A 1 174 ? 5.853 7.554 11.246 1.00 91.50 174 PHE A C 1
ATOM 1352 O O . PHE A 1 174 ? 6.029 8.641 10.698 1.00 91.50 174 PHE A O 1
ATOM 1359 N N . ALA A 1 175 ? 4.996 7.420 12.258 1.00 91.75 175 ALA A N 1
ATOM 1360 C CA . ALA A 1 175 ? 4.365 8.579 12.869 1.00 91.75 175 ALA A CA 1
ATOM 1361 C C . ALA A 1 175 ? 5.398 9.317 13.733 1.00 91.75 175 ALA A C 1
ATOM 1363 O O . ALA A 1 175 ? 5.900 8.777 14.718 1.00 91.75 175 ALA A O 1
ATOM 1364 N N . ALA A 1 176 ? 5.764 10.554 13.376 1.00 91.00 176 ALA A N 1
ATOM 1365 C CA . ALA A 1 176 ? 6.805 11.298 14.088 1.00 91.00 176 ALA A CA 1
ATOM 1366 C C . ALA A 1 176 ? 6.360 11.699 15.509 1.00 91.00 176 ALA A C 1
ATOM 1368 O O . ALA A 1 176 ? 7.166 11.657 16.445 1.00 91.00 176 ALA A O 1
ATOM 1369 N N . THR A 1 177 ? 5.077 11.997 15.688 1.00 92.94 177 THR A N 1
ATOM 1370 C CA . THR A 1 177 ? 4.459 12.431 16.943 1.00 92.94 177 THR A CA 1
ATOM 1371 C C . THR A 1 177 ? 3.135 11.707 17.205 1.00 92.94 177 THR A C 1
ATOM 1373 O O . THR A 1 177 ? 2.521 11.157 16.292 1.00 92.94 177 THR A O 1
ATOM 1376 N N . LEU A 1 178 ? 2.658 11.725 18.458 1.00 93.94 178 LEU A N 1
ATOM 1377 C CA . LEU A 1 178 ? 1.323 11.200 18.791 1.00 93.94 178 LEU A CA 1
ATOM 1378 C C . LEU A 1 178 ? 0.217 11.869 17.963 1.00 93.94 178 LEU A C 1
ATOM 1380 O O . LEU A 1 178 ? -0.771 11.220 17.626 1.00 93.94 178 LEU A O 1
ATOM 1384 N N . ALA A 1 179 ? 0.386 13.149 17.616 1.00 93.25 179 ALA A N 1
ATOM 1385 C CA . ALA A 1 179 ? -0.543 13.862 16.748 1.00 93.25 179 ALA A CA 1
ATOM 1386 C C . ALA A 1 179 ? -0.564 13.267 15.330 1.00 93.25 179 ALA A C 1
ATOM 1388 O O . ALA A 1 179 ? -1.646 13.071 14.785 1.00 93.25 179 ALA A O 1
ATOM 1389 N N . ASP A 1 180 ? 0.593 12.889 14.776 1.00 92.56 180 ASP A N 1
ATOM 1390 C CA . ASP A 1 180 ? 0.667 12.224 13.468 1.00 92.56 180 ASP A CA 1
ATOM 1391 C C . ASP A 1 180 ? 0.005 10.844 13.510 1.00 92.56 180 ASP A C 1
ATOM 1393 O O . ASP A 1 180 ? -0.791 10.511 12.636 1.00 92.56 180 ASP A O 1
ATOM 1397 N N . ALA A 1 181 ? 0.266 10.049 14.555 1.00 94.06 181 ALA A N 1
ATOM 1398 C CA . ALA A 1 181 ? -0.373 8.743 14.730 1.00 94.06 181 ALA A CA 1
ATOM 1399 C C . ALA A 1 181 ? -1.904 8.867 14.857 1.00 94.06 181 ALA A C 1
ATOM 1401 O O . ALA A 1 181 ? -2.651 8.117 14.231 1.00 94.06 181 ALA A O 1
ATOM 1402 N N . THR A 1 182 ? -2.372 9.867 15.606 1.00 95.00 182 THR A N 1
ATOM 1403 C CA . THR A 1 182 ? -3.798 10.202 15.755 1.00 95.00 182 THR A CA 1
ATOM 1404 C C . THR A 1 182 ? -4.409 10.606 14.408 1.00 95.00 182 THR A C 1
ATOM 1406 O O . THR A 1 182 ? -5.452 10.081 14.017 1.00 95.00 182 THR A O 1
ATOM 1409 N N . ALA A 1 183 ? -3.748 11.490 13.655 1.00 94.06 183 ALA A N 1
ATOM 1410 C CA . ALA A 1 183 ? -4.197 11.930 12.334 1.00 94.06 183 ALA A CA 1
ATOM 1411 C C . ALA A 1 183 ? -4.230 10.774 11.318 1.00 94.06 183 ALA A C 1
ATOM 1413 O O . ALA A 1 183 ? -5.159 10.665 10.517 1.00 94.06 183 ALA A O 1
ATOM 1414 N N . ASN A 1 184 ? -3.258 9.864 11.390 1.00 94.12 184 ASN A N 1
ATOM 1415 C CA . ASN A 1 184 ? -3.213 8.644 10.591 1.00 94.12 184 ASN A CA 1
ATOM 1416 C C . ASN A 1 184 ? -4.418 7.737 10.871 1.00 94.12 184 ASN A C 1
ATOM 1418 O O . ASN A 1 184 ? -5.044 7.247 9.930 1.00 94.12 184 ASN A O 1
ATOM 1422 N N . MET A 1 185 ? -4.792 7.549 12.139 1.00 95.44 185 MET A N 1
ATOM 1423 C CA . MET A 1 185 ? -5.981 6.766 12.496 1.00 95.44 185 MET A CA 1
ATOM 1424 C C . MET A 1 185 ? -7.276 7.443 12.049 1.00 95.44 185 MET A C 1
ATOM 1426 O O . MET A 1 185 ? -8.142 6.776 11.482 1.00 95.44 185 MET A O 1
ATOM 1430 N N . GLN A 1 186 ? -7.391 8.765 12.195 1.00 95.25 186 GLN A N 1
ATOM 1431 C CA . GLN A 1 186 ? -8.527 9.522 11.652 1.00 95.25 186 GLN A CA 1
ATOM 1432 C C . GLN A 1 186 ? -8.650 9.339 10.138 1.00 95.25 186 GLN A C 1
ATOM 1434 O O . GLN A 1 186 ? -9.744 9.098 9.629 1.00 95.25 186 GLN A O 1
ATOM 1439 N N . TYR A 1 187 ? -7.527 9.398 9.418 1.00 95.62 187 TYR A N 1
ATOM 1440 C CA . TYR A 1 187 ? -7.497 9.174 7.979 1.00 95.62 187 TYR A CA 1
ATOM 1441 C C . TYR A 1 187 ? -7.991 7.770 7.617 1.00 95.62 187 TYR A C 1
ATOM 1443 O O . TYR A 1 187 ? -8.877 7.633 6.772 1.00 95.62 187 TYR A O 1
ATOM 1451 N N . VAL A 1 188 ? -7.458 6.732 8.264 1.00 96.19 188 VAL A N 1
ATOM 1452 C CA . VAL A 1 188 ? -7.865 5.336 8.039 1.00 96.19 188 VAL A CA 1
ATOM 1453 C C . VAL A 1 188 ? -9.360 5.155 8.318 1.00 96.19 188 VAL A C 1
ATOM 1455 O O . VAL A 1 188 ? -10.083 4.616 7.475 1.00 96.19 188 VAL A O 1
ATOM 1458 N N . GLY A 1 189 ? -9.844 5.660 9.454 1.00 96.56 189 GLY A N 1
ATOM 1459 C CA . GLY A 1 189 ? -11.252 5.580 9.833 1.00 96.56 189 GLY A CA 1
ATOM 1460 C C . GLY A 1 189 ? -12.175 6.262 8.823 1.00 96.56 189 GLY A C 1
ATOM 1461 O O . GLY A 1 189 ? -13.160 5.670 8.387 1.00 96.56 189 GLY A O 1
ATOM 1462 N N . ALA A 1 190 ? -11.832 7.478 8.395 1.00 96.00 190 ALA A N 1
ATOM 1463 C CA . ALA A 1 190 ? -12.650 8.260 7.471 1.00 96.00 190 ALA A CA 1
ATOM 1464 C C . ALA A 1 190 ? -12.643 7.715 6.033 1.00 96.00 190 ALA A C 1
ATOM 1466 O O . ALA A 1 190 ? -13.657 7.795 5.340 1.00 96.00 190 ALA A O 1
ATOM 1467 N N . ASN A 1 191 ? -11.515 7.170 5.566 1.00 96.31 191 ASN A N 1
ATOM 1468 C CA . ASN A 1 191 ? -11.335 6.829 4.153 1.00 96.31 191 ASN A CA 1
ATOM 1469 C C . ASN A 1 191 ? -11.508 5.337 3.848 1.00 96.31 191 ASN A C 1
ATOM 1471 O O . ASN A 1 191 ? -11.873 4.993 2.715 1.00 96.31 191 ASN A O 1
ATOM 1475 N N . TYR A 1 192 ? -11.228 4.448 4.808 1.00 97.25 192 TYR A N 1
ATOM 1476 C CA . TYR A 1 192 ? -11.126 3.007 4.555 1.00 97.25 192 TYR A CA 1
ATOM 1477 C C . TYR A 1 192 ? -12.189 2.170 5.269 1.00 97.25 192 TYR A C 1
ATOM 1479 O O . TYR A 1 192 ? -12.746 1.279 4.634 1.00 97.25 192 TYR A O 1
ATOM 1487 N N . PHE A 1 193 ? -12.520 2.449 6.533 1.00 97.25 193 PHE A N 1
ATOM 1488 C CA . PHE A 1 193 ? -13.394 1.568 7.330 1.00 97.25 193 PHE A CA 1
ATOM 1489 C C . PHE A 1 193 ? -14.814 1.410 6.776 1.00 97.25 193 PHE A C 1
ATOM 1491 O O . PHE A 1 193 ? -15.424 0.358 6.944 1.00 97.25 193 PHE A O 1
ATOM 1498 N N . SER A 1 194 ? -15.331 2.430 6.090 1.00 96.06 194 SER A N 1
ATOM 1499 C CA . SER A 1 194 ? -16.657 2.397 5.465 1.00 96.06 194 SER A CA 1
ATOM 1500 C C . SER A 1 194 ? -16.689 1.670 4.117 1.00 96.06 194 SER A C 1
ATOM 1502 O O . SER A 1 194 ? -17.769 1.489 3.550 1.00 96.06 194 SER A O 1
ATOM 1504 N N . LYS A 1 195 ? -15.537 1.254 3.567 1.00 97.44 195 LYS A N 1
ATOM 1505 C CA . LYS A 1 195 ? -15.511 0.553 2.279 1.00 97.44 195 LYS A CA 1
ATOM 1506 C C . LYS A 1 195 ? -16.128 -0.844 2.424 1.00 97.44 195 LYS A C 1
ATOM 1508 O O . LYS A 1 195 ? -15.798 -1.563 3.366 1.00 97.44 195 LYS A O 1
ATOM 1513 N N . PRO A 1 196 ? -16.975 -1.279 1.472 1.00 96.81 196 PRO A N 1
ATOM 1514 C CA . PRO A 1 196 ? -17.727 -2.532 1.593 1.00 96.81 196 PRO A CA 1
ATOM 1515 C C . PRO A 1 196 ? -16.837 -3.782 1.623 1.00 96.81 196 PRO A C 1
ATOM 1517 O O . PRO A 1 196 ? -17.243 -4.814 2.149 1.00 96.81 196 PRO A O 1
ATOM 1520 N N . ASN A 1 197 ? -15.625 -3.701 1.071 1.00 97.62 197 ASN A N 1
ATOM 1521 C CA . ASN A 1 197 ? -14.640 -4.778 1.076 1.00 97.62 197 ASN A CA 1
ATOM 1522 C C . ASN A 1 197 ? -13.550 -4.611 2.156 1.00 97.62 197 ASN A C 1
ATOM 1524 O O . ASN A 1 197 ? -12.575 -5.364 2.146 1.00 97.62 197 ASN A O 1
ATOM 1528 N N . TYR A 1 198 ? -13.704 -3.667 3.094 1.00 98.44 198 TYR A N 1
ATOM 1529 C CA . TYR A 1 198 ? -12.814 -3.562 4.250 1.00 98.44 198 TYR A CA 1
ATOM 1530 C C . TYR A 1 198 ? -13.001 -4.769 5.185 1.00 98.44 198 TYR A C 1
ATOM 1532 O O . TYR A 1 198 ? -14.123 -5.216 5.440 1.00 98.44 198 TYR A O 1
ATOM 1540 N N . LEU A 1 199 ? -11.904 -5.320 5.697 1.00 98.06 199 LEU A N 1
ATOM 1541 C CA . LEU A 1 199 ? -11.914 -6.475 6.585 1.00 98.06 199 LEU A CA 1
ATOM 1542 C C . LEU A 1 199 ? -12.548 -6.125 7.925 1.00 98.06 199 LEU A C 1
ATOM 1544 O O . LEU A 1 199 ? -12.184 -5.145 8.569 1.00 98.06 199 LEU A O 1
ATOM 1548 N N . GLN A 1 200 ? -13.468 -6.976 8.369 1.00 96.69 200 GLN A N 1
ATOM 1549 C CA . GLN A 1 200 ? -14.129 -6.832 9.656 1.00 96.69 200 GLN A CA 1
ATOM 1550 C C . GLN A 1 200 ? -14.036 -8.120 10.466 1.00 96.69 200 GLN A C 1
ATOM 1552 O O . GLN A 1 200 ? -14.128 -9.222 9.922 1.00 96.69 200 GLN A O 1
ATOM 1557 N N . VAL A 1 201 ? -13.915 -7.965 11.781 1.00 94.62 201 VAL A N 1
ATOM 1558 C CA . VAL A 1 201 ? -14.012 -9.038 12.770 1.00 94.62 201 VAL A CA 1
ATOM 1559 C C . VAL A 1 201 ? -15.152 -8.677 13.715 1.00 94.62 201 VAL A C 1
ATOM 1561 O O . VAL A 1 201 ? -15.152 -7.602 14.308 1.00 94.62 201 VAL A O 1
ATOM 1564 N N . ASN A 1 202 ? -16.152 -9.555 13.832 1.00 94.69 202 ASN A N 1
ATOM 1565 C CA . ASN A 1 202 ? -17.350 -9.328 14.655 1.00 94.69 202 ASN A CA 1
ATOM 1566 C C . ASN A 1 202 ? -18.073 -7.999 14.342 1.00 94.69 202 ASN A C 1
ATOM 1568 O O . ASN A 1 202 ? -18.501 -7.289 15.249 1.00 94.69 202 ASN A O 1
ATOM 1572 N N . GLY A 1 203 ? -18.168 -7.644 13.055 1.00 94.38 203 GLY A N 1
ATOM 1573 C CA . GLY A 1 203 ? -18.812 -6.407 12.593 1.00 94.38 203 GLY A CA 1
ATOM 1574 C C . GLY A 1 203 ? -18.014 -5.125 12.854 1.00 94.38 203 GLY A C 1
ATOM 1575 O O . GLY A 1 203 ? -18.549 -4.035 12.676 1.00 94.38 203 GLY A O 1
ATOM 1576 N N . LYS A 1 204 ? -16.752 -5.232 13.290 1.00 95.00 204 LYS A N 1
ATOM 1577 C CA . LYS A 1 204 ? -15.863 -4.089 13.532 1.00 95.00 204 LYS A CA 1
ATOM 1578 C C . LYS A 1 204 ? -14.699 -4.086 12.543 1.00 95.00 204 LYS A C 1
ATOM 1580 O O . LYS A 1 204 ? -14.170 -5.166 12.273 1.00 95.00 204 LYS A O 1
ATOM 1585 N N . PRO A 1 205 ? -14.266 -2.920 12.030 1.00 97.12 205 PRO A N 1
ATOM 1586 C CA . PRO A 1 205 ? -13.088 -2.821 11.173 1.00 97.12 205 PRO A CA 1
ATOM 1587 C C . PRO A 1 205 ? -11.851 -3.449 11.826 1.00 97.12 205 PRO A C 1
ATOM 1589 O O . PRO A 1 205 ? -11.527 -3.158 12.976 1.00 97.12 205 PRO A O 1
ATOM 1592 N N . LEU A 1 206 ? -11.156 -4.317 11.090 1.00 97.06 206 LEU A N 1
ATOM 1593 C CA . LEU A 1 206 ? -9.867 -4.860 11.501 1.00 97.06 206 LEU A CA 1
ATOM 1594 C C . LEU A 1 206 ? -8.782 -3.796 11.311 1.00 97.06 206 LEU A C 1
ATOM 1596 O O . LEU A 1 206 ? -8.576 -3.316 10.199 1.00 97.06 206 LEU A O 1
ATOM 1600 N N . LEU A 1 207 ? -8.055 -3.477 12.372 1.00 95.94 207 LEU A N 1
ATOM 1601 C CA . LEU A 1 207 ? -6.847 -2.661 12.332 1.00 95.94 207 LEU A CA 1
ATOM 1602 C C . LEU A 1 207 ? -5.719 -3.484 12.947 1.00 95.94 207 LEU A C 1
ATOM 1604 O O . LEU A 1 207 ? -5.853 -3.968 14.071 1.00 95.94 207 LEU A O 1
ATOM 1608 N N . LEU A 1 208 ? -4.636 -3.670 12.200 1.00 97.00 208 LEU A N 1
ATOM 1609 C CA . LEU A 1 208 ? -3.416 -4.293 12.700 1.00 97.00 208 LEU A CA 1
ATOM 1610 C C . LEU A 1 208 ? -2.355 -3.216 12.923 1.00 97.00 208 LEU A C 1
ATOM 1612 O O . LEU A 1 208 ? -2.441 -2.134 12.348 1.00 97.00 208 LEU A O 1
ATOM 1616 N N . THR A 1 209 ? -1.335 -3.543 13.708 1.00 95.56 209 THR A N 1
ATOM 1617 C CA . THR A 1 209 ? -0.144 -2.709 13.893 1.00 95.56 209 THR A CA 1
ATOM 1618 C C . THR A 1 209 ? 1.082 -3.549 13.557 1.00 95.56 209 THR A C 1
ATOM 1620 O O . THR A 1 209 ? 1.198 -4.679 14.037 1.00 95.56 209 THR A O 1
ATOM 1623 N N . PHE A 1 210 ? 2.000 -3.011 12.753 1.00 93.06 210 PHE A N 1
ATOM 1624 C CA . PHE A 1 210 ? 3.314 -3.604 12.510 1.00 93.06 210 PHE A CA 1
ATOM 1625 C C . PHE A 1 210 ? 4.238 -3.228 13.673 1.00 93.06 210 PHE A C 1
ATOM 1627 O O . PHE A 1 210 ? 5.051 -2.307 13.612 1.00 93.06 210 PHE A O 1
ATOM 1634 N N . GLY A 1 2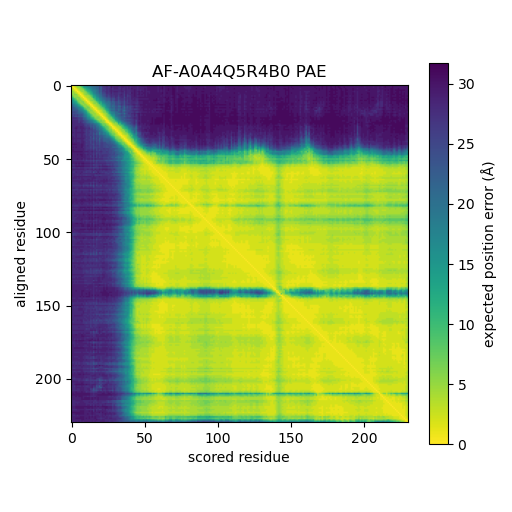11 ? 4.017 -3.884 14.809 1.00 76.44 211 GLY A N 1
ATOM 1635 C CA . GLY A 1 211 ? 4.587 -3.453 16.077 1.00 76.44 211 GLY A CA 1
ATOM 1636 C C . GLY A 1 211 ? 3.641 -3.718 17.245 1.00 76.44 211 GLY A C 1
ATOM 1637 O O . GLY A 1 211 ? 2.682 -4.480 17.103 1.00 76.44 211 GLY A O 1
ATOM 1638 N N . PRO A 1 212 ? 3.913 -3.121 18.415 1.00 87.38 212 PRO A N 1
ATOM 1639 C CA . PRO A 1 212 ? 4.357 -1.729 18.551 1.00 87.38 212 PRO A CA 1
ATOM 1640 C C . PRO A 1 212 ? 5.876 -1.543 18.516 1.00 87.38 212 PRO A C 1
ATOM 1642 O O . PRO A 1 212 ? 6.593 -2.259 19.213 1.00 87.38 212 PRO A O 1
ATOM 1645 N N . GLN A 1 213 ? 6.367 -0.562 17.757 1.00 93.25 213 GLN A N 1
ATOM 1646 C CA . GLN A 1 213 ? 7.795 -0.228 17.712 1.00 93.25 213 GLN A CA 1
ATOM 1647 C C . GLN A 1 213 ? 8.100 1.096 18.415 1.00 93.25 213 GLN A C 1
ATOM 1649 O O . GLN A 1 213 ? 9.026 1.164 19.228 1.00 93.25 213 GLN A O 1
ATOM 1654 N N . LYS A 1 214 ? 7.313 2.142 18.150 1.00 94.44 214 LYS A N 1
ATOM 1655 C CA . LYS A 1 214 ? 7.533 3.489 18.687 1.00 94.44 214 LYS A CA 1
ATOM 1656 C C . LYS A 1 214 ? 6.657 3.792 19.893 1.00 94.44 214 LYS A C 1
ATOM 1658 O O . LYS A 1 214 ? 7.167 4.281 20.898 1.00 94.44 214 LYS A O 1
ATOM 1663 N N . TYR A 1 215 ? 5.362 3.505 19.808 1.00 94.81 215 TYR A N 1
ATOM 1664 C CA . TYR A 1 215 ? 4.419 3.745 20.898 1.00 94.81 215 TYR A CA 1
ATOM 1665 C C . TYR A 1 215 ? 4.222 2.464 21.689 1.00 94.81 215 TYR A C 1
ATOM 1667 O O . TYR A 1 215 ? 3.556 1.536 21.244 1.00 94.81 215 TYR A O 1
ATOM 1675 N N . GLN A 1 216 ? 4.820 2.391 22.873 1.00 95.19 216 GLN A N 1
ATOM 1676 C CA . GLN A 1 216 ? 4.885 1.143 23.639 1.00 95.19 216 GLN A CA 1
ATOM 1677 C C . GLN A 1 216 ? 3.988 1.152 24.883 1.00 95.19 216 GLN A C 1
ATOM 1679 O O . GLN A 1 216 ? 3.878 0.131 25.560 1.00 95.19 216 GLN A O 1
ATOM 1684 N N . THR A 1 217 ? 3.329 2.274 25.200 1.00 96.31 217 THR A N 1
ATOM 1685 C CA . THR A 1 217 ? 2.505 2.386 26.411 1.00 96.31 217 THR A CA 1
ATOM 1686 C C . THR A 1 217 ? 1.003 2.284 26.113 1.00 96.31 217 THR A C 1
ATOM 1688 O O . THR A 1 217 ? 0.542 2.751 25.070 1.00 96.31 217 THR A O 1
ATOM 1691 N N . PRO A 1 218 ? 0.187 1.735 27.036 1.00 96.69 218 PRO A N 1
ATOM 1692 C CA . PRO A 1 218 ? -1.271 1.734 26.886 1.00 96.69 218 PRO A CA 1
ATOM 1693 C C . PRO A 1 218 ? -1.886 3.135 26.746 1.00 96.69 218 PRO A C 1
ATOM 1695 O O . PRO A 1 218 ? -2.915 3.288 26.088 1.00 96.69 218 PRO A O 1
ATOM 1698 N N . ALA A 1 219 ? -1.269 4.155 27.355 1.00 97.69 219 ALA A N 1
ATOM 1699 C CA . ALA A 1 219 ? -1.733 5.538 27.270 1.00 97.69 219 ALA A CA 1
ATOM 1700 C C . ALA A 1 219 ? -1.616 6.083 25.838 1.00 97.69 219 ALA A C 1
ATOM 1702 O O . ALA A 1 219 ? -2.575 6.668 25.334 1.00 97.69 219 ALA A O 1
ATOM 1703 N N . ASP A 1 220 ? -0.497 5.805 25.161 1.00 96.75 220 ASP A N 1
ATOM 1704 C CA . ASP A 1 220 ? -0.302 6.178 23.757 1.00 96.75 220 ASP A CA 1
ATOM 1705 C C . ASP A 1 220 ? -1.387 5.552 22.874 1.00 96.75 220 ASP A C 1
ATOM 1707 O O . ASP A 1 220 ? -2.065 6.248 22.121 1.00 96.75 220 ASP A O 1
ATOM 1711 N N . TRP A 1 221 ? -1.615 4.243 23.016 1.00 96.62 221 TRP A N 1
ATOM 1712 C CA . TRP A 1 221 ? -2.617 3.524 22.224 1.00 96.62 221 TRP A CA 1
ATOM 1713 C C . TRP A 1 221 ? -4.047 3.965 22.525 1.00 96.62 221 TRP A C 1
ATOM 1715 O O . TRP A 1 221 ? -4.865 4.037 21.610 1.00 96.62 221 TRP A O 1
ATOM 1725 N N . THR A 1 222 ? -4.348 4.324 23.774 1.00 97.00 222 THR A N 1
ATOM 1726 C CA . THR A 1 222 ? -5.649 4.906 24.136 1.00 97.00 222 THR A CA 1
ATOM 1727 C C . THR A 1 222 ? -5.879 6.220 23.394 1.00 97.00 222 THR A C 1
ATOM 1729 O O . THR A 1 222 ? -6.959 6.434 22.847 1.00 97.00 222 THR A O 1
ATOM 1732 N N . GLN A 1 223 ? -4.861 7.082 23.318 1.00 96.88 223 GLN A N 1
ATOM 1733 C CA . GLN A 1 223 ? -4.949 8.345 22.588 1.00 96.88 223 GLN A CA 1
ATOM 1734 C C . GLN A 1 223 ? -5.046 8.131 21.069 1.00 96.88 223 GLN A C 1
ATOM 1736 O O . GLN A 1 223 ? -5.915 8.717 20.428 1.00 96.88 223 GLN A O 1
ATOM 1741 N N . ILE A 1 224 ? -4.191 7.276 20.500 1.00 95.88 224 ILE A N 1
ATOM 1742 C CA . ILE A 1 224 ? -4.135 6.994 19.057 1.00 95.88 224 ILE A CA 1
ATOM 1743 C C . ILE A 1 224 ? -5.461 6.401 18.564 1.00 95.88 224 ILE A C 1
ATOM 1745 O O . ILE A 1 224 ? -6.025 6.867 17.574 1.00 95.88 224 ILE A O 1
ATOM 1749 N N . LEU A 1 225 ? -5.981 5.387 19.262 1.00 95.50 225 LEU A N 1
ATOM 1750 C CA . LEU A 1 225 ? -7.210 4.694 18.869 1.00 95.50 225 LEU A CA 1
ATOM 1751 C C . LEU A 1 225 ? -8.472 5.479 19.233 1.00 95.50 225 LEU A C 1
ATOM 1753 O O . LEU A 1 225 ? -9.491 5.317 18.566 1.00 95.50 225 LEU A O 1
ATOM 1757 N N . GLY A 1 226 ? -8.407 6.373 20.225 1.00 95.12 226 GLY A N 1
ATOM 1758 C CA . GLY A 1 226 ? -9.499 7.291 20.562 1.00 95.12 226 GLY A CA 1
ATOM 1759 C C . GLY A 1 226 ? -9.869 8.259 19.431 1.00 95.12 226 GLY A C 1
ATOM 1760 O O . GLY A 1 226 ? -10.914 8.899 19.488 1.00 95.12 226 GLY A O 1
ATOM 1761 N N . ALA A 1 227 ? -9.034 8.352 18.393 1.00 89.94 227 ALA A N 1
ATOM 1762 C CA . ALA A 1 227 ? -9.278 9.150 17.198 1.00 89.94 227 ALA A CA 1
ATOM 1763 C C . ALA A 1 227 ? -10.196 8.467 16.167 1.00 89.94 227 ALA A C 1
ATOM 1765 O O . ALA A 1 227 ? -10.631 9.116 15.212 1.00 89.94 227 ALA A O 1
ATOM 1766 N N . LEU A 1 228 ? -10.441 7.161 16.310 1.00 91.88 228 LEU A N 1
ATOM 1767 C CA . LEU A 1 228 ? -11.265 6.398 15.378 1.00 91.88 228 LEU A CA 1
ATOM 1768 C C . LEU A 1 228 ? -12.755 6.731 15.562 1.00 91.88 228 LEU A C 1
ATOM 1770 O O . LEU A 1 228 ? -13.199 6.966 16.688 1.00 91.88 228 LEU A O 1
ATOM 1774 N N . PRO A 1 229 ? -13.545 6.738 14.472 1.00 79.88 229 PRO A N 1
ATOM 1775 C CA . PRO A 1 229 ? -14.991 6.880 14.579 1.00 79.88 229 PRO A CA 1
ATOM 1776 C C . PRO A 1 229 ? -15.576 5.724 15.406 1.00 79.88 229 PRO A C 1
ATOM 1778 O O . PRO A 1 229 ? -15.118 4.584 15.298 1.00 79.88 229 PRO A O 1
ATOM 1781 N N . THR A 1 230 ? -16.572 6.051 16.233 1.00 63.66 230 THR A N 1
ATOM 1782 C CA . THR A 1 230 ? -17.306 5.083 17.074 1.00 63.66 230 THR A CA 1
ATOM 1783 C C . THR A 1 230 ? -18.459 4.435 16.329 1.00 63.66 230 THR A C 1
ATOM 1785 O O . THR A 1 230 ? -19.035 5.109 15.445 1.00 63.66 230 THR A O 1
#

Secondary structure (DSSP, 8-state):
--------------------------------------------PPPP---SS-S--EEEE------TTTTTTS--HHHHTTT--TTSEEETTTTEE--S-SSPPTT-S--TT-HHHHHHHHHHHHHTT--EEEEEE--S-SSSHHHHHHHHHHHHHHHHHTT-EEEEEE-GGG-SSHHHHHHHHHHHHHHTTTSTTB-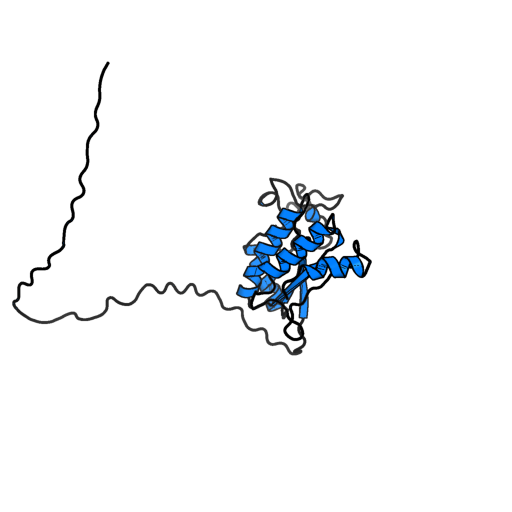EETTEE-EEES--SS--SHHHHHHHHTTS--

Radius of gyration: 28.13 Å; Cα contacts (8 Å, |Δi|>4): 293; chains: 1; bounding box: 76×82×76 Å

Solvent-accessible surface area (backbone atoms only — not comparable to full-atom values): 14252 Å² total; per-residue (Å²): 133,86,80,90,88,88,86,80,91,78,91,76,92,77,82,86,77,86,79,88,81,88,84,81,89,83,90,85,87,88,82,84,94,83,87,87,83,78,82,72,77,75,68,79,72,62,79,85,66,87,66,94,61,90,73,83,38,71,42,82,40,80,38,61,40,32,31,32,90,79,41,89,72,35,70,26,61,60,45,16,62,96,85,36,50,61,88,42,69,76,33,85,91,80,62,42,49,33,47,57,56,92,71,78,55,93,85,49,91,54,38,41,58,38,66,69,54,45,51,51,52,52,50,50,40,40,74,71,58,41,46,25,37,34,33,58,38,58,38,72,59,74,86,67,26,58,57,36,44,51,11,44,62,54,43,58,66,53,33,55,76,58,71,27,30,33,34,44,24,37,32,50,66,52,32,88,43,70,67,41,40,20,51,34,33,34,48,45,41,76,73,42,58,80,42,91,46,38,38,60,56,95,90,35,72,48,76,47,56,62,60,76,73,62,63,83,47,74,67,52,52,51,55,27,57,64,44,40,82,130

pLDDT: mean 83.98, std 21.43, range [29.45, 98.69]